Protein AF-H6L804-F1 (afdb_monomer)

Solvent-accessible surface area (backbone atoms only — not comparable to full-atom values): 10560 Å² total; per-residue (Å²): 133,90,75,61,76,78,37,46,82,56,50,71,76,45,65,74,78,48,71,54,74,43,56,46,58,65,37,49,60,59,33,46,78,38,94,47,33,46,75,77,48,84,70,74,91,56,56,39,30,39,35,38,36,33,23,66,54,70,84,81,72,90,62,91,60,65,74,68,59,52,69,66,77,66,66,44,73,51,42,28,41,25,34,40,22,64,34,98,85,48,67,70,29,42,26,55,39,43,38,36,27,47,27,96,74,83,49,70,77,41,77,47,71,44,85,82,40,47,49,40,71,35,44,66,60,49,47,55,53,78,39,32,70,61,54,71,70,34,88,85,60,50,58,37,38,34,38,33,62,44,98,86,67,21,46,27,42,38,38,39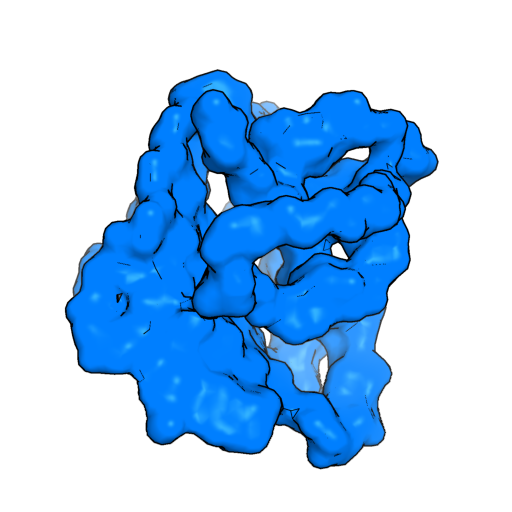,36,57,58,90,58,35,33,42,38,39,38,42,37,32,45,84,79,61,67,33,35,33,39,38,38,37,36,39,60,108

Radius of gyration: 15.83 Å; Cα contacts (8 Å, |Δi|>4): 398; chains: 1; bounding box: 40×38×38 Å

Sequence (190 aa):
MEQLTLSFKNIIRQRCEAQGQLNLAELLETAAKQEFVQLDTALPEEHLQLHWQEFKQARLQQTAFRELRSAQLQSYPFQYLGYFQLGEEAEALPFGEEQFSASLQARPLFVQSDEQAKACNMSWLLELLTQAEKVAADPLRQDELFWEKGAEGQPQLRMERKNGTQKEVQIIRFNNNYSTVSWQHQIELG

Mean predicted aligned error: 6.84 Å

Secondary structure (DSSP, 8-state):
----TTSHHHHTTSPEEEEEEEEHHHHHHHHTTSTTEEE-SPPPSS-EEEEEEEEEPPPPP--S-GGG--HHHHH-SEEEEEEEEESTTPPBPPEEEEEEEEESS--EEEEEE-TT---EE-HHHHHHHHTHHHHHH-TT--EEEEEEE-TTS-EEEEEEEEETTEEEEEEEEE-TTSS-EEEEEEEEE-

Organism: Saprospira grandis (strain Lewin) (NCBI:txid984262)

Structure (mmCIF, N/CA/C/O backbone):
data_AF-H6L804-F1
#
_entry.id   AF-H6L804-F1
#
loop_
_atom_site.group_PDB
_atom_site.id
_atom_site.type_symbol
_atom_site.label_atom_id
_atom_site.label_alt_id
_atom_site.label_comp_id
_atom_site.label_asym_id
_atom_site.label_entity_id
_atom_site.label_seq_id
_atom_site.pdbx_PDB_ins_code
_atom_site.Cartn_x
_atom_site.Cartn_y
_atom_site.Cartn_z
_atom_site.occupancy
_atom_site.B_iso_or_equiv
_atom_site.auth_seq_id
_atom_site.auth_comp_id
_atom_site.auth_asym_id
_atom_site.auth_atom_id
_atom_site.pdbx_PDB_model_num
ATOM 1 N N . MET A 1 1 ? 16.894 21.384 -8.368 1.00 44.41 1 MET A N 1
ATOM 2 C CA . MET A 1 1 ? 16.479 20.409 -7.342 1.00 44.41 1 MET A CA 1
ATOM 3 C C . MET A 1 1 ? 15.822 19.269 -8.097 1.00 44.41 1 MET A C 1
ATOM 5 O O . MET A 1 1 ? 14.777 19.493 -8.694 1.00 44.41 1 MET A O 1
ATOM 9 N N . GLU A 1 2 ? 16.499 18.131 -8.234 1.00 49.78 2 GLU A N 1
ATOM 10 C CA . GLU A 1 2 ? 15.952 16.987 -8.974 1.00 49.78 2 GLU A CA 1
ATOM 11 C C . GLU A 1 2 ? 14.858 16.323 -8.135 1.00 49.78 2 GLU A C 1
ATOM 13 O O . GLU A 1 2 ? 15.046 16.108 -6.941 1.00 49.78 2 GLU A O 1
ATOM 18 N N . GLN A 1 3 ? 13.696 16.061 -8.734 1.00 56.00 3 GLN A N 1
ATOM 19 C CA . GLN A 1 3 ? 12.527 15.552 -8.016 1.00 56.00 3 GLN A CA 1
ATOM 20 C C . GLN A 1 3 ? 12.281 14.089 -8.400 1.00 56.00 3 GLN A C 1
ATOM 22 O O . GLN A 1 3 ? 12.173 13.774 -9.587 1.00 56.00 3 GLN A O 1
ATOM 27 N N . LEU A 1 4 ? 12.167 13.197 -7.413 1.00 65.00 4 LEU A N 1
ATOM 28 C CA . LEU A 1 4 ? 11.873 11.779 -7.637 1.00 65.00 4 LEU A CA 1
ATOM 29 C C . LEU A 1 4 ? 10.491 11.610 -8.260 1.00 65.00 4 LEU A C 1
ATOM 31 O O . LEU A 1 4 ? 9.503 12.086 -7.710 1.00 65.00 4 LEU A O 1
ATOM 35 N N . THR A 1 5 ? 10.387 10.923 -9.398 1.00 65.81 5 THR A N 1
ATOM 36 C CA . THR A 1 5 ? 9.115 10.805 -10.135 1.00 65.81 5 THR A CA 1
ATOM 37 C C . THR A 1 5 ? 7.988 10.202 -9.299 1.00 65.81 5 THR A C 1
ATOM 39 O O . THR A 1 5 ? 6.834 10.568 -9.472 1.00 65.81 5 THR A O 1
ATOM 42 N N . LEU A 1 6 ? 8.340 9.312 -8.372 1.00 69.50 6 LEU A N 1
ATOM 43 C CA . LEU A 1 6 ? 7.405 8.607 -7.501 1.00 69.50 6 LEU A CA 1
ATOM 44 C C . LEU A 1 6 ? 6.963 9.434 -6.283 1.00 69.50 6 LEU A C 1
ATOM 46 O O . LEU A 1 6 ? 6.046 9.011 -5.586 1.00 69.50 6 LEU A O 1
ATOM 50 N N . SER A 1 7 ? 7.609 10.579 -6.036 1.00 75.31 7 SER A N 1
ATOM 51 C CA . SER A 1 7 ? 7.308 11.459 -4.907 1.00 75.31 7 SER A CA 1
ATOM 52 C C . SER A 1 7 ? 5.955 12.135 -5.080 1.00 75.31 7 SER A C 1
ATOM 54 O O . SER A 1 7 ? 5.618 12.611 -6.174 1.00 75.31 7 SER A O 1
ATOM 56 N N . PHE A 1 8 ? 5.219 12.276 -3.978 1.00 77.81 8 PHE A N 1
ATOM 57 C CA . PHE A 1 8 ? 3.917 12.943 -3.984 1.00 77.81 8 PHE A CA 1
ATOM 58 C C . PHE A 1 8 ? 3.969 14.345 -4.632 1.00 77.81 8 PHE A C 1
ATOM 60 O O . PHE A 1 8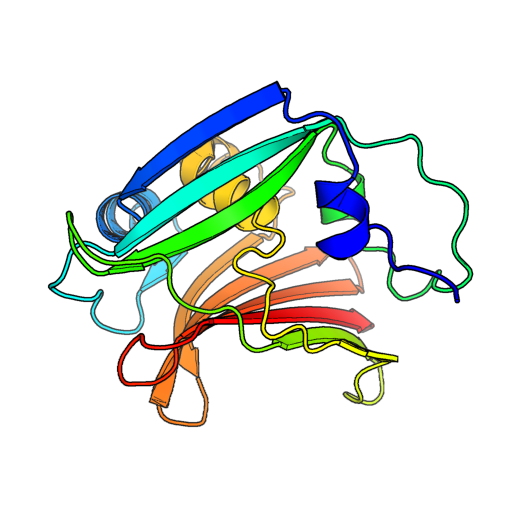 ? 3.063 14.706 -5.385 1.00 77.81 8 PHE A O 1
ATOM 67 N N . LYS A 1 9 ? 5.054 15.117 -4.423 1.00 76.94 9 LYS A N 1
ATOM 68 C CA . LYS A 1 9 ? 5.213 16.490 -4.960 1.00 76.94 9 LYS A CA 1
ATOM 69 C C . LYS A 1 9 ? 5.176 16.552 -6.479 1.00 76.94 9 LYS A C 1
ATOM 71 O O . LYS A 1 9 ? 4.825 17.588 -7.044 1.00 76.94 9 LYS A O 1
ATOM 76 N N . ASN A 1 10 ? 5.572 15.469 -7.136 1.00 75.69 10 ASN A N 1
ATOM 77 C CA . ASN A 1 10 ? 5.555 15.371 -8.587 1.00 75.69 10 ASN A CA 1
ATOM 78 C C . ASN A 1 10 ? 4.208 14.894 -9.108 1.00 75.69 10 ASN A C 1
ATOM 80 O O . ASN A 1 10 ? 3.749 15.361 -10.150 1.00 75.69 10 ASN A O 1
ATOM 84 N N . ILE A 1 11 ? 3.573 13.977 -8.386 1.00 75.88 11 ILE A N 1
ATOM 85 C CA . ILE A 1 11 ? 2.303 13.391 -8.801 1.00 75.88 11 ILE A CA 1
ATOM 86 C C . ILE A 1 11 ? 1.174 14.416 -8.667 1.00 75.88 11 ILE A C 1
ATOM 88 O O . ILE A 1 11 ? 0.444 14.639 -9.626 1.00 75.88 11 ILE A O 1
ATOM 92 N N . ILE A 1 12 ? 1.112 15.149 -7.551 1.00 79.81 12 ILE A N 1
ATOM 93 C CA . ILE A 1 12 ? 0.019 16.093 -7.261 1.00 79.81 12 ILE A CA 1
ATOM 94 C C . ILE A 1 12 ? -0.065 17.287 -8.228 1.00 79.81 12 ILE A C 1
ATOM 96 O O . ILE A 1 12 ? -1.088 17.958 -8.315 1.00 79.81 12 ILE A O 1
ATOM 100 N N . ARG A 1 13 ? 1.007 17.567 -8.981 1.00 78.81 13 ARG A N 1
ATOM 101 C CA . ARG A 1 13 ? 1.025 18.616 -10.018 1.00 78.81 13 ARG A CA 1
ATOM 102 C C . ARG A 1 13 ? 0.308 18.199 -11.302 1.00 78.81 13 ARG A C 1
ATOM 104 O O . ARG A 1 13 ? 0.146 19.021 -12.203 1.00 78.81 13 ARG A O 1
ATOM 111 N N . GLN A 1 14 ? -0.044 16.924 -11.423 1.00 79.44 14 GLN A N 1
ATOM 112 C CA . GLN A 1 14 ? -0.696 16.357 -12.594 1.00 79.44 14 GLN A CA 1
ATOM 113 C C . GLN A 1 14 ? -2.216 16.487 -12.460 1.00 79.44 14 GLN A C 1
ATOM 115 O O . GLN A 1 14 ? -2.752 16.773 -11.390 1.00 79.44 14 GLN A O 1
ATOM 120 N N . ARG A 1 15 ? -2.929 16.299 -13.571 1.00 83.00 15 ARG A N 1
ATOM 121 C CA . ARG A 1 15 ? -4.390 16.306 -13.558 1.00 83.00 15 ARG A CA 1
ATOM 122 C C . ARG A 1 15 ? -4.894 15.052 -12.838 1.00 83.00 15 ARG A C 1
ATOM 124 O O . ARG A 1 15 ? -4.515 13.945 -13.211 1.00 83.00 15 ARG A O 1
ATOM 131 N N . CYS A 1 16 ? -5.757 15.255 -11.846 1.00 87.62 16 CYS A N 1
ATOM 132 C CA . CYS A 1 16 ? -6.546 14.186 -11.244 1.00 87.62 16 CYS A CA 1
ATOM 133 C C . CYS A 1 16 ? -7.619 13.732 -12.247 1.00 87.62 16 CYS A C 1
ATOM 135 O O . CYS A 1 16 ? -8.365 14.563 -12.777 1.00 87.62 16 CYS A O 1
ATOM 137 N N . GLU A 1 17 ? -7.653 12.434 -12.535 1.00 90.50 17 GLU A N 1
ATOM 138 C CA . GLU A 1 17 ? -8.580 11.818 -13.492 1.00 90.50 17 GLU A CA 1
ATOM 139 C C . GLU A 1 17 ? -9.772 11.162 -12.778 1.00 90.50 17 GLU A C 1
ATOM 141 O O . GLU A 1 17 ? -10.902 11.246 -13.258 1.00 90.50 17 GLU A O 1
ATOM 146 N N . ALA A 1 18 ? -9.538 10.559 -11.610 1.00 90.94 18 ALA A N 1
ATOM 147 C CA . ALA A 1 18 ? -10.559 9.886 -10.815 1.00 90.94 18 ALA A CA 1
ATOM 148 C C . ALA A 1 18 ? -10.211 9.909 -9.321 1.00 90.94 18 ALA A C 1
ATOM 150 O O . 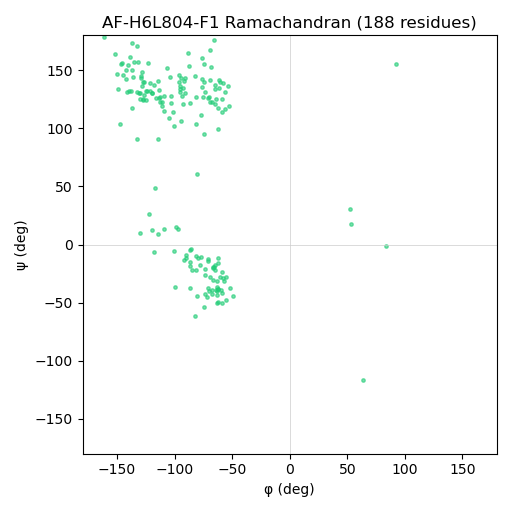ALA A 1 18 ? -9.069 10.150 -8.938 1.00 90.94 18 ALA A O 1
ATOM 151 N N . GLN A 1 19 ? -11.197 9.633 -8.471 1.00 94.25 19 GLN A N 1
ATOM 152 C CA . GLN A 1 19 ? -11.005 9.491 -7.031 1.00 94.25 19 GLN A CA 1
ATOM 153 C C . GLN A 1 19 ? -11.951 8.436 -6.466 1.00 94.25 19 GLN A C 1
ATOM 155 O O . GLN A 1 19 ? -13.018 8.186 -7.033 1.00 94.25 19 GLN A O 1
ATOM 160 N N . GLY A 1 20 ? -11.585 7.857 -5.331 1.00 93.69 20 GLY A N 1
ATOM 161 C CA . GLY A 1 20 ? -12.403 6.870 -4.646 1.00 93.69 20 GLY A CA 1
ATOM 162 C C . GLY A 1 20 ? -12.003 6.694 -3.192 1.00 93.69 20 GLY A C 1
ATOM 163 O O . GLY A 1 20 ? -11.070 7.326 -2.698 1.00 93.69 20 GLY A O 1
ATOM 164 N N . GLN A 1 21 ? -12.742 5.828 -2.509 1.00 94.25 21 GLN A N 1
ATOM 165 C CA . GLN A 1 21 ? -12.481 5.454 -1.128 1.00 94.25 21 GLN A CA 1
ATOM 166 C C . GLN A 1 21 ? -12.778 3.974 -0.928 1.00 94.25 21 GLN A C 1
ATOM 168 O O . GLN A 1 21 ? -13.633 3.414 -1.617 1.00 94.25 21 GLN A O 1
ATOM 173 N N . LEU A 1 22 ? -12.063 3.352 -0.001 1.00 93.31 22 LEU A N 1
ATOM 174 C CA . LEU A 1 22 ? -12.167 1.934 0.304 1.00 93.31 22 LEU A CA 1
ATOM 175 C C . LEU A 1 22 ? -12.033 1.729 1.816 1.00 93.31 22 LEU A C 1
ATOM 177 O O . LEU A 1 22 ? -11.221 2.398 2.454 1.00 93.31 22 LEU A O 1
ATOM 181 N N . ASN A 1 23 ? -12.786 0.784 2.382 1.00 92.62 23 ASN A N 1
ATOM 182 C CA . ASN A 1 23 ? -12.537 0.316 3.744 1.00 92.62 23 ASN A CA 1
ATOM 183 C C . ASN A 1 23 ? -11.322 -0.626 3.715 1.00 92.62 23 ASN A C 1
ATOM 185 O O . ASN A 1 23 ? -11.375 -1.704 3.119 1.00 92.62 23 ASN A O 1
ATOM 189 N N . LEU A 1 24 ? -10.210 -0.194 4.313 1.00 92.00 24 LEU A N 1
ATOM 190 C CA . LEU A 1 24 ? -8.950 -0.928 4.260 1.00 92.00 24 LEU A CA 1
ATOM 191 C C . LEU A 1 24 ? -9.036 -2.248 5.033 1.00 92.00 24 LEU A C 1
ATOM 193 O O . LEU A 1 24 ? -8.512 -3.250 4.556 1.00 92.00 24 LEU A O 1
ATOM 197 N N . ALA A 1 25 ? -9.717 -2.265 6.182 1.00 90.56 25 ALA A N 1
ATOM 198 C CA . ALA A 1 25 ? -9.862 -3.473 6.991 1.00 90.56 25 ALA A CA 1
ATOM 199 C C . ALA A 1 25 ? -10.641 -4.558 6.230 1.00 90.56 25 ALA A C 1
ATOM 201 O O . ALA A 1 25 ? -10.140 -5.666 6.059 1.00 90.56 25 ALA A O 1
ATOM 202 N N . GLU A 1 26 ? -11.801 -4.212 5.663 1.00 90.81 26 GLU A N 1
ATOM 203 C CA . GLU A 1 26 ? -12.622 -5.149 4.876 1.00 90.81 26 GLU A CA 1
ATOM 204 C C . GLU A 1 26 ? -11.876 -5.704 3.651 1.00 90.81 26 GLU A C 1
ATOM 206 O O . GLU A 1 26 ? -11.994 -6.888 3.312 1.00 90.81 26 GLU A O 1
ATOM 211 N N . LEU A 1 27 ? -11.091 -4.860 2.971 1.00 91.88 27 LEU A N 1
ATOM 212 C CA . LEU A 1 27 ? -10.291 -5.294 1.828 1.00 91.88 27 LEU A CA 1
ATOM 213 C C . LEU A 1 27 ? -9.133 -6.195 2.240 1.00 91.88 27 LEU A C 1
ATOM 215 O O . LEU A 1 27 ? -8.880 -7.176 1.547 1.00 91.88 27 LEU A O 1
ATOM 219 N N . LEU A 1 28 ? -8.453 -5.897 3.347 1.00 92.69 28 LEU A N 1
ATOM 220 C CA . LEU A 1 28 ? -7.392 -6.750 3.876 1.00 92.69 28 LEU A CA 1
ATOM 221 C C . LEU A 1 28 ? -7.941 -8.116 4.288 1.00 92.69 28 LEU A C 1
ATOM 223 O O . LEU A 1 28 ? -7.354 -9.126 3.921 1.00 92.69 28 LEU A O 1
ATOM 227 N N . GLU A 1 29 ? -9.092 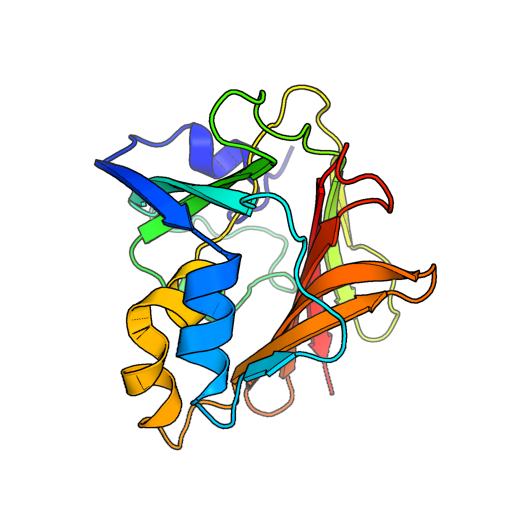-8.174 4.956 1.00 91.44 29 GLU A N 1
ATOM 228 C CA . GLU A 1 29 ? -9.758 -9.438 5.302 1.00 91.44 29 GLU A CA 1
ATOM 229 C C . GLU A 1 29 ? -10.185 -10.230 4.063 1.00 91.44 29 GLU A C 1
ATOM 231 O O . GLU A 1 29 ? -10.057 -11.456 4.005 1.00 91.44 29 GLU A O 1
ATOM 236 N N . THR A 1 30 ? -10.686 -9.536 3.040 1.00 90.88 30 THR A N 1
ATOM 237 C CA . THR A 1 30 ? -11.068 -10.173 1.777 1.00 90.88 30 THR A CA 1
ATOM 238 C C . THR A 1 30 ? -9.844 -10.701 1.034 1.00 90.88 30 THR A C 1
ATOM 240 O O . THR A 1 30 ? -9.872 -11.828 0.534 1.00 90.88 30 THR A O 1
ATOM 243 N N . ALA A 1 31 ? -8.764 -9.921 0.990 1.00 89.88 31 ALA A N 1
ATOM 244 C CA . ALA A 1 31 ? -7.519 -10.279 0.326 1.00 89.88 31 ALA A CA 1
ATOM 245 C C . ALA A 1 31 ? -6.721 -11.339 1.107 1.00 89.88 31 ALA A C 1
ATOM 247 O O . ALA A 1 31 ? -6.048 -12.145 0.479 1.00 89.88 31 ALA A O 1
ATOM 248 N N . ALA A 1 32 ? -6.878 -11.436 2.433 1.00 90.81 32 ALA A N 1
ATOM 249 C CA . ALA A 1 32 ? -6.308 -12.489 3.287 1.00 90.81 32 ALA A CA 1
ATOM 250 C C . ALA A 1 32 ? -6.810 -13.904 2.958 1.00 90.81 32 ALA A C 1
ATOM 252 O O . ALA A 1 32 ? -6.245 -14.893 3.415 1.00 90.81 32 ALA A O 1
ATOM 253 N N . LYS A 1 33 ? -7.857 -14.027 2.133 1.00 90.62 33 LYS A N 1
ATOM 254 C CA . LYS A 1 33 ? -8.260 -15.312 1.540 1.00 90.62 33 LYS A CA 1
ATOM 255 C C . LYS A 1 33 ? -7.271 -15.803 0.476 1.00 90.62 33 LYS A C 1
ATOM 257 O O . LYS A 1 33 ? -7.364 -16.955 0.063 1.00 90.62 33 LYS A O 1
ATOM 262 N N . GLN A 1 34 ? -6.379 -14.932 0.007 1.00 90.88 34 GLN A N 1
ATOM 263 C CA . GLN A 1 34 ? -5.314 -15.236 -0.942 1.00 90.88 34 GLN A CA 1
ATOM 264 C C . GLN A 1 34 ? -4.009 -15.516 -0.187 1.00 90.88 34 GLN A C 1
ATOM 266 O O . GLN A 1 34 ? -3.726 -14.880 0.824 1.00 90.88 34 GLN A O 1
ATOM 271 N N . GLU A 1 35 ? -3.177 -16.423 -0.705 1.00 86.81 35 GLU A N 1
ATOM 272 C CA . GLU A 1 35 ? -1.949 -16.870 -0.020 1.00 86.81 35 GLU A CA 1
ATOM 273 C C . GLU A 1 35 ? -0.881 -15.774 0.139 1.00 86.81 35 GLU A C 1
ATOM 275 O O . GLU A 1 35 ? -0.005 -15.888 0.992 1.00 86.81 35 GLU A O 1
ATOM 280 N N . PHE A 1 36 ? -0.950 -14.704 -0.658 1.00 89.31 36 PHE A N 1
ATOM 281 C CA . PHE A 1 36 ? 0.043 -13.629 -0.645 1.00 89.31 36 PHE A CA 1
ATOM 282 C C . PHE A 1 36 ? -0.221 -12.538 0.406 1.00 89.31 36 PHE A C 1
ATOM 284 O O . PHE A 1 36 ? 0.578 -11.609 0.522 1.00 89.31 36 PHE A O 1
ATOM 291 N N . VAL A 1 37 ? -1.331 -12.608 1.150 1.00 92.50 37 VAL A N 1
ATOM 292 C CA . VAL A 1 37 ? -1.689 -11.615 2.174 1.00 92.50 37 VAL A CA 1
ATOM 293 C C . VAL A 1 37 ? -1.625 -12.239 3.564 1.00 92.50 37 VAL A C 1
ATOM 295 O O . VAL A 1 37 ? -2.272 -13.249 3.827 1.00 92.50 37 VAL A O 1
ATOM 298 N N . GLN A 1 38 ? -0.882 -11.613 4.474 1.00 94.31 38 GLN A N 1
ATOM 299 C CA . GLN A 1 38 ? -0.690 -12.072 5.851 1.00 94.31 38 GLN A CA 1
ATOM 300 C C . GLN A 1 38 ? -1.155 -11.003 6.846 1.00 94.31 38 GLN A C 1
ATOM 302 O O . GLN A 1 38 ? -0.818 -9.826 6.714 1.00 94.31 38 GLN A O 1
ATOM 307 N N . LEU A 1 39 ? -1.950 -11.415 7.839 1.00 94.56 39 LEU A N 1
ATOM 308 C CA . LEU A 1 39 ? -2.467 -10.554 8.907 1.00 94.56 39 LEU A CA 1
ATOM 309 C C . LEU A 1 39 ? -1.877 -11.006 10.252 1.00 94.56 39 LEU A C 1
ATOM 311 O O . LEU A 1 39 ? -2.442 -11.860 10.934 1.00 94.56 39 LEU A O 1
ATOM 315 N N . ASP A 1 40 ? -0.740 -10.431 10.634 1.00 92.88 40 ASP A N 1
ATOM 316 C CA . ASP A 1 40 ? 0.038 -10.844 11.815 1.00 92.88 40 ASP A CA 1
ATOM 317 C C . ASP A 1 40 ? -0.367 -10.109 13.101 1.00 92.88 40 ASP A C 1
ATOM 319 O O . ASP A 1 40 ? 0.068 -10.437 14.208 1.00 92.88 40 ASP A O 1
ATOM 323 N N . THR A 1 41 ? -1.207 -9.086 12.976 1.00 90.81 41 THR A N 1
ATOM 324 C CA . THR A 1 41 ? -1.786 -8.347 14.098 1.00 90.81 41 THR A CA 1
ATOM 325 C C . THR A 1 41 ? -3.257 -8.055 13.833 1.00 90.81 41 THR A C 1
ATOM 327 O O . THR A 1 41 ? -3.715 -8.085 12.693 1.00 90.81 41 THR A O 1
ATOM 330 N N . ALA A 1 42 ? -4.007 -7.748 14.891 1.00 89.38 42 ALA A N 1
ATOM 331 C CA . ALA A 1 42 ? -5.387 -7.306 14.753 1.00 89.38 42 ALA A CA 1
ATOM 332 C C . ALA A 1 42 ? -5.470 -6.041 13.879 1.00 89.38 42 ALA A C 1
ATOM 334 O O . ALA A 1 42 ? -4.632 -5.136 13.992 1.00 89.38 42 ALA A O 1
ATOM 335 N N . LEU A 1 43 ? -6.479 -6.001 13.011 1.00 89.19 43 LEU A N 1
ATOM 336 C CA . LEU A 1 43 ? -6.907 -4.788 12.319 1.00 89.19 43 LEU A CA 1
ATOM 337 C C . LEU A 1 43 ? -7.526 -3.816 13.343 1.00 89.19 43 LEU A C 1
ATOM 339 O O . LEU A 1 43 ? -8.009 -4.265 14.387 1.00 89.19 43 LEU A O 1
ATOM 343 N N . PRO A 1 44 ? -7.484 -2.495 13.100 1.00 85.94 44 PRO A N 1
ATOM 344 C CA . PRO A 1 44 ? -8.129 -1.534 13.987 1.00 85.94 44 PRO A CA 1
ATOM 345 C C . PRO A 1 44 ? -9.641 -1.795 14.056 1.00 85.94 44 PRO A C 1
ATOM 347 O O . PRO A 1 44 ? -10.265 -2.089 13.040 1.00 85.94 44 PRO A O 1
ATOM 350 N N . GLU A 1 45 ? -10.223 -1.674 15.254 1.00 79.50 45 GLU A N 1
ATOM 351 C CA . GLU A 1 45 ? -11.682 -1.772 15.444 1.00 79.50 45 GLU A CA 1
ATOM 352 C C . GLU A 1 45 ? -12.416 -0.595 14.785 1.00 79.50 45 GLU A C 1
ATOM 354 O O . GLU A 1 45 ? -13.550 -0.726 14.331 1.00 79.50 45 GLU A O 1
ATOM 359 N N . GLU A 1 46 ? -11.755 0.562 14.721 1.00 82.44 46 GLU A N 1
ATOM 360 C CA . GLU A 1 46 ? -12.245 1.743 14.022 1.00 82.44 46 GLU A CA 1
ATOM 361 C C . GLU A 1 46 ? -12.076 1.598 12.501 1.00 82.44 46 GLU A C 1
ATOM 363 O O . GLU A 1 46 ? -11.065 1.088 12.011 1.00 82.44 46 GLU A O 1
ATOM 368 N N . HIS A 1 47 ? -13.054 2.099 11.740 1.00 86.44 47 HIS A N 1
ATOM 369 C CA . HIS A 1 47 ? -13.051 2.049 10.277 1.00 86.44 47 HIS A CA 1
ATOM 370 C C . HIS A 1 47 ? -11.872 2.837 9.688 1.00 86.44 47 HIS A C 1
ATOM 372 O O . HIS A 1 47 ? -11.943 4.056 9.536 1.00 86.44 47 HIS A O 1
ATOM 378 N N . LEU A 1 48 ? -10.797 2.141 9.314 1.00 90.88 48 LEU A N 1
ATOM 379 C CA . LEU A 1 48 ? -9.669 2.726 8.593 1.00 90.88 48 LEU A CA 1
ATOM 380 C C . LEU A 1 48 ? -10.005 2.821 7.098 1.00 90.88 48 LEU A C 1
ATOM 382 O O . LEU A 1 48 ? -9.989 1.826 6.372 1.00 90.88 48 LEU A O 1
ATOM 386 N N . GLN A 1 49 ? -10.315 4.026 6.631 1.00 93.88 49 GLN A N 1
ATOM 387 C CA . GLN A 1 49 ? -10.616 4.309 5.232 1.00 93.88 49 GLN A CA 1
ATOM 388 C C . GLN A 1 49 ? -9.352 4.733 4.480 1.00 93.88 49 GLN A C 1
ATOM 390 O O . GLN A 1 49 ? -8.579 5.569 4.948 1.00 93.88 49 GLN A O 1
ATOM 395 N N . LEU A 1 50 ? -9.156 4.168 3.290 1.00 94.44 50 LEU A N 1
ATOM 396 C CA . LEU A 1 50 ? -8.171 4.612 2.309 1.00 94.44 50 LEU A CA 1
ATOM 397 C C . LEU A 1 50 ? -8.892 5.421 1.234 1.00 94.44 50 LEU A C 1
ATOM 399 O O . LEU A 1 50 ? -9.670 4.869 0.455 1.00 94.44 50 LEU A O 1
ATOM 403 N N . HIS A 1 51 ? -8.589 6.709 1.152 1.00 94.88 51 HIS A N 1
ATOM 404 C CA . HIS A 1 51 ? -8.999 7.561 0.043 1.00 94.88 51 HIS A CA 1
ATOM 405 C C . HIS A 1 51 ? -7.884 7.620 -0.984 1.00 94.88 51 HIS A C 1
ATOM 407 O O . HIS A 1 51 ? -6.707 7.666 -0.626 1.00 94.88 51 HIS A O 1
ATOM 413 N N . TRP A 1 52 ? -8.239 7.658 -2.261 1.00 94.69 52 TRP A N 1
ATOM 414 C CA . TRP A 1 52 ? -7.267 7.726 -3.338 1.00 94.69 52 TRP A CA 1
ATOM 415 C C . TRP A 1 52 ? -7.705 8.658 -4.457 1.00 94.69 52 TRP A C 1
ATOM 417 O O . TRP A 1 52 ? -8.889 8.891 -4.696 1.00 94.69 52 TRP A O 1
ATOM 427 N N . GLN A 1 53 ? -6.705 9.172 -5.159 1.00 92.81 53 GLN A N 1
ATOM 428 C CA . GLN A 1 53 ? -6.823 9.999 -6.346 1.00 92.81 53 GLN A CA 1
ATOM 429 C C . GLN A 1 53 ? -5.916 9.420 -7.429 1.00 92.81 53 GLN A C 1
ATOM 431 O O . GLN A 1 53 ? -4.744 9.135 -7.181 1.00 92.81 53 GLN A O 1
ATOM 436 N N . GLU A 1 54 ? -6.468 9.230 -8.620 1.00 90.56 54 GLU A N 1
ATOM 437 C CA . GLU A 1 54 ? -5.784 8.714 -9.799 1.00 90.56 54 GLU A CA 1
ATOM 438 C C . GLU A 1 54 ? -5.201 9.861 -10.620 1.00 90.56 54 GLU A C 1
ATOM 440 O O . GLU A 1 54 ? -5.891 10.816 -10.983 1.00 90.56 54 GLU A O 1
ATOM 445 N N . PHE A 1 55 ? -3.928 9.725 -10.968 1.00 87.06 55 PHE A N 1
ATOM 446 C CA . PHE A 1 55 ? -3.194 10.660 -11.800 1.00 87.06 55 PHE A CA 1
ATOM 447 C C . PHE A 1 55 ? -2.609 9.910 -12.986 1.00 87.06 55 PHE A C 1
ATOM 449 O O . PHE A 1 55 ? -1.961 8.869 -12.845 1.00 87.06 55 PHE A O 1
ATOM 456 N N . LYS A 1 56 ? -2.798 10.453 -14.184 1.00 81.50 56 LYS A N 1
ATOM 457 C CA . LYS A 1 56 ? -2.180 9.902 -15.387 1.00 81.50 56 LYS A CA 1
ATOM 458 C C . LYS A 1 56 ? -0.673 10.084 -15.326 1.00 81.50 56 LYS A C 1
ATOM 460 O O . LYS A 1 56 ? -0.222 11.219 -15.280 1.00 81.50 56 LYS A O 1
ATOM 465 N N . GLN A 1 57 ? 0.098 9.002 -15.417 1.00 69.88 57 GLN A N 1
ATOM 466 C CA . GLN A 1 57 ? 1.552 9.088 -15.332 1.00 69.88 57 GLN A CA 1
ATOM 467 C C . GLN A 1 57 ? 2.120 9.929 -16.493 1.00 69.88 57 GLN A C 1
ATOM 469 O O . GLN A 1 57 ? 1.984 9.585 -17.673 1.00 69.88 57 GLN A O 1
ATOM 474 N N . ALA A 1 58 ? 2.774 11.049 -16.179 1.00 64.75 58 ALA A N 1
ATOM 475 C CA . ALA A 1 58 ? 3.549 11.797 -17.165 1.00 64.75 58 ALA A CA 1
ATOM 476 C C . ALA A 1 58 ? 4.698 10.931 -17.721 1.00 64.75 58 ALA A C 1
ATOM 478 O O . ALA A 1 58 ? 5.341 10.188 -16.978 1.00 64.75 58 ALA A O 1
ATOM 479 N N . ARG A 1 59 ? 4.993 11.043 -19.030 1.00 59.53 59 ARG A N 1
ATOM 480 C CA . ARG A 1 59 ? 6.136 10.345 -19.652 1.00 59.53 59 ARG A CA 1
ATOM 481 C C . ARG A 1 59 ? 7.409 10.654 -18.860 1.00 59.53 59 ARG A C 1
ATOM 483 O O . ARG A 1 59 ? 7.803 11.816 -18.766 1.00 59.53 59 ARG A O 1
ATOM 490 N N . LEU A 1 60 ? 8.033 9.612 -18.312 1.00 55.75 60 LEU A N 1
ATOM 491 C CA . LEU A 1 60 ? 9.217 9.717 -17.463 1.00 55.75 60 LEU A CA 1
ATOM 492 C C . LEU A 1 60 ? 10.340 10.468 -18.195 1.00 55.75 60 LEU A C 1
ATOM 494 O O . LEU A 1 60 ? 10.857 9.994 -19.208 1.00 55.75 60 LEU A O 1
ATOM 498 N N . GLN A 1 61 ? 10.748 11.626 -17.671 1.00 52.47 61 GLN A N 1
ATOM 499 C CA . GLN A 1 61 ? 12.062 12.178 -17.997 1.00 52.47 61 GLN A CA 1
ATOM 500 C C . GLN A 1 61 ? 13.119 11.370 -17.240 1.00 52.47 61 GLN A C 1
ATOM 502 O O . GLN A 1 61 ? 12.897 10.974 -16.096 1.00 52.47 61 GLN A O 1
ATOM 507 N N . GLN A 1 62 ? 14.257 11.085 -17.879 1.00 49.12 62 GLN A N 1
ATOM 508 C CA . GLN A 1 62 ? 15.352 10.374 -17.221 1.00 49.12 62 GLN A CA 1
ATOM 509 C C . GLN A 1 62 ? 15.810 11.170 -15.992 1.00 49.12 62 GLN A C 1
ATOM 511 O O . GLN A 1 62 ? 16.333 12.270 -16.134 1.00 49.12 62 GLN A O 1
ATOM 516 N N . THR A 1 63 ? 15.616 10.617 -14.796 1.00 54.34 63 THR A N 1
ATOM 517 C CA . THR A 1 63 ? 16.165 11.171 -13.553 1.00 54.34 63 THR A CA 1
ATOM 518 C C . THR A 1 63 ? 17.573 10.617 -13.308 1.00 54.34 63 THR A C 1
ATOM 520 O O . THR A 1 63 ? 17.902 9.512 -13.765 1.00 54.34 63 THR A O 1
ATOM 523 N N . ALA A 1 64 ? 18.417 11.366 -12.584 1.00 51.91 64 ALA A N 1
ATOM 524 C CA . ALA A 1 64 ? 19.760 10.911 -12.210 1.00 51.91 64 ALA A CA 1
ATOM 525 C C . ALA A 1 64 ? 19.731 9.722 -11.228 1.00 51.91 64 ALA A C 1
ATOM 527 O O . ALA A 1 64 ? 20.677 8.941 -11.171 1.00 51.91 64 ALA A O 1
ATOM 528 N N . PHE A 1 65 ? 18.614 9.511 -10.523 1.00 55.06 65 PHE A N 1
ATOM 529 C CA . PHE A 1 65 ? 18.403 8.409 -9.579 1.00 55.06 65 PHE A CA 1
ATOM 530 C C . PHE A 1 65 ? 18.018 7.099 -10.279 1.00 55.06 65 PHE A C 1
ATOM 532 O O . PHE A 1 65 ? 16.945 6.539 -10.048 1.00 55.06 65 PHE A O 1
ATOM 539 N N . ARG A 1 66 ? 18.893 6.590 -11.157 1.00 58.38 66 ARG A N 1
ATOM 540 C CA . ARG A 1 66 ? 18.662 5.307 -11.848 1.00 58.38 66 ARG A CA 1
ATOM 541 C C . ARG A 1 66 ? 18.472 4.132 -10.886 1.00 58.38 66 ARG A C 1
ATOM 543 O O . ARG A 1 66 ? 17.764 3.193 -11.224 1.00 58.38 66 ARG A O 1
ATOM 550 N N . GLU A 1 67 ? 19.084 4.218 -9.714 1.00 54.31 67 GLU A N 1
ATOM 551 C CA . GLU A 1 67 ? 19.075 3.188 -8.673 1.00 54.31 67 GLU A CA 1
ATOM 552 C C . GLU A 1 67 ? 17.775 3.164 -7.858 1.00 54.31 67 GLU A C 1
ATOM 554 O O . GLU A 1 67 ? 17.474 2.153 -7.244 1.00 54.31 67 GLU A O 1
ATOM 559 N N . LEU A 1 68 ? 16.976 4.240 -7.901 1.00 57.19 68 LEU A N 1
ATOM 560 C CA . LEU A 1 68 ? 15.648 4.333 -7.272 1.00 57.19 68 LEU A CA 1
ATOM 561 C C . LEU A 1 68 ? 14.509 4.047 -8.265 1.00 57.19 68 LEU A C 1
ATOM 563 O O . LEU A 1 68 ? 13.342 4.368 -8.017 1.00 57.19 68 LEU A O 1
ATOM 567 N N . ARG A 1 69 ? 14.837 3.493 -9.438 1.00 61.62 69 ARG A N 1
ATOM 568 C CA . ARG A 1 69 ? 13.836 3.112 -10.431 1.00 61.62 69 ARG A CA 1
ATOM 569 C C . ARG A 1 69 ? 13.137 1.848 -9.964 1.00 61.62 69 ARG A C 1
ATOM 571 O O . ARG A 1 69 ? 13.608 0.755 -10.249 1.00 61.62 69 ARG A O 1
ATOM 578 N N . SER A 1 70 ? 12.001 2.013 -9.299 1.00 63.22 70 SER A N 1
ATOM 579 C CA . SER A 1 70 ? 11.124 0.873 -9.080 1.00 63.22 70 SER A CA 1
ATOM 580 C C . SER A 1 70 ? 10.593 0.379 -10.418 1.00 63.22 70 SER A C 1
ATOM 582 O O . SER A 1 70 ? 9.967 1.141 -11.161 1.00 63.22 70 SER A O 1
ATOM 584 N N . ALA A 1 71 ? 10.869 -0.882 -10.733 1.00 65.62 71 ALA A N 1
ATOM 585 C CA . ALA A 1 71 ? 10.339 -1.535 -11.917 1.00 65.62 71 ALA A CA 1
ATOM 586 C C . ALA A 1 71 ? 8.810 -1.608 -11.830 1.00 65.62 71 ALA A C 1
ATOM 588 O O . ALA A 1 71 ? 8.131 -1.392 -12.836 1.00 65.62 71 ALA A O 1
ATOM 589 N N . GLN A 1 72 ? 8.265 -1.831 -10.626 1.00 69.12 72 GLN A N 1
ATOM 590 C CA . GLN A 1 72 ? 6.825 -1.972 -10.455 1.00 69.12 72 GLN A CA 1
ATOM 591 C C . GLN A 1 72 ? 6.091 -0.638 -10.557 1.00 69.12 72 GLN A C 1
ATOM 593 O O . GLN A 1 72 ? 5.200 -0.497 -11.392 1.00 69.12 72 GLN A O 1
ATOM 598 N N . LEU A 1 73 ? 6.480 0.378 -9.783 1.00 65.69 73 LEU A N 1
ATOM 599 C CA . LEU A 1 73 ? 5.798 1.675 -9.795 1.00 65.69 73 LEU A CA 1
ATOM 600 C C . LEU A 1 73 ? 5.919 2.422 -11.133 1.00 65.69 73 LEU A C 1
ATOM 602 O O . LEU A 1 73 ? 5.099 3.297 -11.420 1.00 65.69 73 LEU A O 1
ATOM 606 N N . GLN A 1 74 ? 6.927 2.100 -11.948 1.00 68.50 74 GLN A N 1
ATOM 607 C CA . GLN A 1 74 ? 7.064 2.637 -13.305 1.00 68.50 74 GLN A CA 1
ATOM 608 C C . GLN A 1 74 ? 6.199 1.915 -14.334 1.00 68.50 74 GLN A C 1
ATOM 610 O O . GLN A 1 74 ? 5.913 2.501 -15.374 1.00 68.50 74 GLN A O 1
ATOM 615 N N . SER A 1 75 ? 5.793 0.674 -14.062 1.00 69.62 75 SER A N 1
ATOM 616 C CA . SER A 1 75 ? 4.963 -0.104 -14.983 1.00 69.62 75 SER A CA 1
ATOM 617 C C . SER A 1 75 ? 3.508 0.370 -15.023 1.00 69.62 75 SER A C 1
ATOM 619 O O . SER A 1 75 ? 2.816 0.121 -16.012 1.00 69.62 75 SER A O 1
ATOM 621 N N . TYR A 1 76 ? 3.042 1.075 -13.984 1.00 70.06 76 TYR A N 1
ATOM 622 C CA . TYR A 1 76 ? 1.652 1.508 -13.932 1.00 70.06 76 TYR A CA 1
ATOM 623 C C . TYR A 1 76 ? 1.382 2.684 -14.877 1.00 70.06 76 TYR A C 1
ATOM 625 O O . TYR A 1 76 ? 2.014 3.733 -14.742 1.00 70.06 76 TYR A O 1
ATOM 633 N N . PRO A 1 77 ? 0.376 2.575 -15.765 1.00 73.88 77 PRO A N 1
ATOM 634 C CA . PRO A 1 77 ? -0.032 3.682 -16.631 1.00 73.88 77 PRO A CA 1
ATOM 635 C C . PRO A 1 77 ? -0.641 4.862 -15.851 1.00 73.88 77 PRO A C 1
ATOM 637 O O . PRO A 1 77 ? -0.686 5.990 -16.352 1.00 73.88 77 PRO A O 1
ATOM 640 N N . PHE A 1 78 ? -1.091 4.603 -14.622 1.00 81.81 78 PHE A N 1
ATOM 641 C CA . PHE A 1 78 ? -1.646 5.573 -13.687 1.00 81.81 78 PHE A CA 1
ATOM 642 C C . PHE A 1 78 ? -0.939 5.456 -12.342 1.00 81.81 78 PHE A C 1
ATOM 644 O O . PHE A 1 78 ? -0.518 4.372 -11.947 1.00 81.81 78 PHE A O 1
ATOM 651 N N . GLN A 1 79 ? -0.813 6.569 -11.630 1.00 85.81 79 GLN A N 1
ATOM 652 C CA . GLN A 1 79 ? -0.332 6.579 -10.256 1.00 85.81 79 GLN A CA 1
ATOM 653 C C . GLN A 1 79 ? -1.442 7.042 -9.335 1.00 85.81 79 GLN A C 1
ATOM 655 O O . GLN A 1 79 ? -2.179 7.971 -9.654 1.00 85.81 79 GLN A O 1
ATOM 660 N N . TYR A 1 80 ? -1.527 6.407 -8.178 1.00 88.94 80 TYR A N 1
ATOM 661 C CA . TYR A 1 80 ? -2.530 6.712 -7.180 1.00 88.94 80 TYR A CA 1
ATOM 662 C C . TYR A 1 80 ? -1.856 7.361 -5.979 1.00 88.94 80 TYR A C 1
ATOM 664 O O . TYR A 1 80 ? -0.947 6.774 -5.388 1.00 88.94 80 TYR A O 1
ATOM 672 N N . LEU A 1 81 ? -2.293 8.567 -5.622 1.00 91.44 81 LEU A N 1
ATOM 673 C CA . LEU A 1 81 ? -1.982 9.145 -4.316 1.00 91.44 81 LEU A CA 1
ATOM 674 C C . LEU A 1 81 ? -3.132 8.847 -3.378 1.00 91.44 81 LEU A C 1
ATOM 676 O O . LEU A 1 81 ? -4.284 9.058 -3.751 1.00 91.44 81 LEU A O 1
ATOM 680 N N . GLY A 1 82 ? -2.826 8.388 -2.172 1.00 91.81 82 GLY A N 1
ATOM 681 C CA . GLY A 1 82 ? -3.848 8.124 -1.175 1.00 91.81 82 GLY A CA 1
ATOM 682 C C . GLY A 1 82 ? -3.501 8.642 0.205 1.00 91.81 82 GLY A C 1
ATOM 683 O O . GLY A 1 82 ? -2.332 8.856 0.530 1.00 91.81 82 GLY A O 1
ATOM 684 N N . TYR A 1 83 ? -4.554 8.857 0.983 1.00 92.81 83 TYR A N 1
ATOM 685 C CA . TYR A 1 83 ? -4.515 9.268 2.378 1.00 92.81 83 TYR A CA 1
ATOM 686 C C . TYR A 1 83 ? -5.444 8.379 3.199 1.00 92.81 83 TYR A C 1
ATOM 688 O O . TYR A 1 83 ? -6.385 7.785 2.668 1.00 92.81 83 TYR A O 1
ATOM 696 N N . PHE A 1 84 ? -5.175 8.299 4.497 1.00 93.31 84 PHE A N 1
ATOM 697 C CA . PHE A 1 84 ? -5.952 7.478 5.416 1.00 93.31 84 PHE A CA 1
ATOM 698 C C . PHE A 1 84 ? -6.831 8.345 6.302 1.00 93.31 84 PHE A C 1
ATOM 700 O O . PHE A 1 84 ? -6.477 9.483 6.599 1.00 93.31 84 PHE A O 1
ATOM 707 N N . GLN A 1 85 ? -7.952 7.794 6.739 1.00 93.06 85 GLN A N 1
ATOM 708 C CA . GLN A 1 85 ? -8.855 8.395 7.710 1.00 93.06 85 GLN A CA 1
ATOM 709 C C . GLN A 1 85 ? -9.297 7.297 8.682 1.00 93.06 85 GLN A C 1
ATOM 711 O O . GLN A 1 85 ? -9.650 6.206 8.238 1.00 93.06 85 GLN A O 1
ATOM 716 N N . LEU A 1 86 ? -9.242 7.550 9.992 1.00 90.38 86 LEU A N 1
ATOM 717 C CA . LEU A 1 86 ? -9.677 6.591 11.012 1.00 90.38 86 LEU A CA 1
ATOM 718 C C . LEU A 1 86 ? -11.028 7.030 11.588 1.00 90.38 86 LEU A C 1
ATOM 720 O O . LEU A 1 86 ? -11.091 8.021 12.304 1.00 90.38 86 LEU A O 1
ATOM 724 N N . GLY A 1 87 ? -12.100 6.311 11.259 1.00 86.06 87 GLY A N 1
ATOM 725 C CA . GLY A 1 87 ? -13.479 6.678 11.596 1.00 86.06 87 GLY A CA 1
ATOM 726 C C . GLY A 1 87 ? -14.174 7.490 10.495 1.00 86.06 87 GLY A C 1
ATOM 727 O O . GLY A 1 87 ? -13.533 8.151 9.681 1.00 86.06 87 GLY A O 1
ATOM 728 N N . GLU A 1 88 ? -15.509 7.437 10.447 1.00 76.88 88 GLU A N 1
ATOM 729 C CA . GLU A 1 88 ? -16.302 7.965 9.318 1.00 76.88 88 GLU A CA 1
ATOM 730 C C . GLU A 1 88 ? -16.289 9.500 9.192 1.00 76.88 88 GLU A C 1
ATOM 732 O O . GLU A 1 88 ? -16.396 10.022 8.084 1.00 76.88 88 GLU A O 1
ATOM 737 N N . GLU A 1 89 ? -16.110 10.225 10.300 1.00 78.06 89 GLU A N 1
ATOM 738 C CA . GLU A 1 89 ? -16.123 11.700 10.342 1.00 78.06 89 GLU A CA 1
ATOM 739 C C . GLU A 1 89 ? -14.761 12.318 10.710 1.00 78.06 89 GLU A C 1
ATOM 741 O O . GLU A 1 89 ? -14.668 13.516 10.984 1.00 78.06 89 GLU A O 1
ATOM 746 N N . ALA A 1 90 ? -13.694 11.517 10.759 1.00 81.50 90 ALA A N 1
ATOM 747 C CA . ALA A 1 90 ? -12.375 12.003 11.149 1.00 81.50 90 ALA A CA 1
ATOM 748 C C . ALA A 1 90 ? -11.680 12.799 10.036 1.00 81.50 90 ALA A C 1
ATOM 750 O O . ALA A 1 90 ? -11.993 12.689 8.854 1.00 81.50 90 ALA A O 1
ATOM 751 N N . GLU A 1 91 ? -10.683 13.597 10.412 1.00 87.12 91 GLU A N 1
ATOM 752 C CA . GLU A 1 91 ? -9.805 14.221 9.428 1.00 87.12 91 GLU A CA 1
ATOM 753 C C . GLU A 1 91 ? -8.822 13.204 8.831 1.00 87.12 91 GLU A C 1
ATOM 755 O O . GLU A 1 91 ? -8.460 12.203 9.454 1.00 87.12 91 GLU A O 1
ATOM 760 N N . ALA A 1 92 ? -8.341 13.498 7.620 1.00 88.25 92 ALA A N 1
ATOM 761 C CA . ALA A 1 92 ? -7.253 12.749 7.006 1.00 88.25 92 ALA A CA 1
ATOM 762 C C . ALA A 1 92 ? -6.015 12.744 7.914 1.00 88.25 92 ALA A C 1
ATOM 764 O O . ALA A 1 92 ? -5.556 13.807 8.348 1.00 88.25 92 ALA A O 1
ATOM 765 N N . LEU A 1 93 ? -5.450 11.557 8.133 1.00 88.88 93 LEU A N 1
ATOM 766 C CA . LEU A 1 93 ? -4.248 11.367 8.927 1.00 88.88 93 LEU A CA 1
ATOM 767 C C . LEU A 1 93 ? -3.092 12.180 8.323 1.00 88.88 93 LEU A C 1
ATOM 769 O O . LEU A 1 93 ? -2.790 12.023 7.135 1.00 88.88 93 LEU A O 1
ATOM 773 N N . PRO A 1 94 ? -2.434 13.044 9.114 1.00 85.56 94 PRO A N 1
ATOM 774 C CA . PRO A 1 94 ? -1.254 13.773 8.676 1.00 85.56 94 PRO A CA 1
ATOM 775 C C . PRO A 1 94 ? -0.169 12.838 8.134 1.00 85.56 94 PRO A C 1
ATOM 777 O O . PRO A 1 94 ? 0.141 11.805 8.740 1.00 85.56 94 PRO A O 1
ATOM 780 N N . PHE A 1 95 ? 0.445 13.225 7.015 1.00 83.25 95 PHE A N 1
ATOM 781 C CA . PHE A 1 95 ? 1.587 12.509 6.462 1.00 83.25 95 PHE A CA 1
ATOM 782 C C . PHE A 1 95 ? 2.879 13.033 7.100 1.00 83.25 95 PHE A C 1
ATOM 784 O O . PHE A 1 95 ? 3.169 14.225 7.047 1.00 83.25 95 PHE A O 1
ATOM 791 N N . GLY A 1 96 ? 3.644 12.145 7.732 1.00 76.81 96 GLY A N 1
ATOM 792 C CA . GLY A 1 96 ? 4.870 12.503 8.440 1.00 76.81 96 GLY A CA 1
ATOM 793 C C . GLY A 1 96 ? 6.070 12.629 7.506 1.00 76.81 96 GLY A C 1
ATOM 794 O O . GLY A 1 96 ? 6.682 13.692 7.392 1.00 76.81 96 GLY A O 1
ATOM 795 N N . GLU A 1 97 ? 6.423 11.534 6.833 1.00 83.31 97 GLU A N 1
ATOM 796 C CA . GLU A 1 97 ? 7.650 11.457 6.039 1.00 83.31 97 GLU A CA 1
ATOM 797 C C . GLU A 1 97 ? 7.533 10.509 4.843 1.00 83.31 97 GLU A C 1
ATOM 799 O O . GLU A 1 97 ? 6.868 9.472 4.902 1.00 83.31 97 GLU A O 1
ATOM 804 N N . GLU A 1 98 ? 8.230 10.874 3.767 1.00 83.75 98 GLU A N 1
ATOM 805 C CA . GLU A 1 98 ? 8.488 10.056 2.587 1.00 83.75 98 GLU A CA 1
ATOM 806 C C . GLU A 1 98 ? 9.987 9.729 2.523 1.00 83.75 98 GLU A C 1
ATOM 808 O O . GLU A 1 98 ? 10.835 10.627 2.469 1.00 83.75 98 GLU A O 1
ATOM 813 N N . GLN A 1 99 ? 10.325 8.441 2.499 1.00 84.44 99 GLN A N 1
ATOM 814 C CA . GLN A 1 99 ? 11.706 7.965 2.459 1.00 84.44 99 GLN A CA 1
ATOM 815 C C . GLN A 1 99 ? 11.942 7.039 1.264 1.00 84.44 99 GLN A C 1
ATOM 817 O O . GLN A 1 99 ? 11.213 6.070 1.070 1.00 84.44 99 GLN A O 1
ATOM 822 N N . PHE A 1 100 ? 13.019 7.282 0.509 1.00 81.00 100 PHE A N 1
ATOM 823 C CA . PHE A 1 100 ? 13.499 6.370 -0.529 1.00 81.00 100 PHE A CA 1
ATOM 824 C C . PHE A 1 100 ? 14.922 5.893 -0.241 1.00 81.00 100 PHE A C 1
ATOM 826 O O . PHE A 1 100 ? 15.845 6.685 -0.014 1.00 81.00 100 PHE A O 1
ATOM 833 N N . SER A 1 101 ? 15.123 4.583 -0.306 1.00 81.12 101 SER A N 1
ATOM 834 C CA . SER A 1 101 ? 16.424 3.932 -0.169 1.00 81.12 101 SER A CA 1
ATOM 835 C C . SER A 1 101 ? 16.671 2.958 -1.324 1.00 81.12 101 SER A C 1
ATOM 837 O O . SER A 1 101 ? 15.760 2.300 -1.817 1.00 81.12 101 SER A O 1
ATOM 839 N N . ALA A 1 102 ? 17.927 2.848 -1.756 1.00 74.50 102 ALA A N 1
ATOM 840 C CA . ALA A 1 102 ? 18.414 1.697 -2.512 1.00 74.50 102 ALA A CA 1
ATOM 841 C C . ALA A 1 102 ? 19.664 1.176 -1.805 1.00 74.50 102 ALA A C 1
ATOM 843 O O . ALA A 1 102 ? 20.451 1.969 -1.282 1.00 74.50 102 ALA A O 1
ATOM 844 N N . SER A 1 103 ? 19.825 -0.142 -1.705 1.00 67.62 103 SER A N 1
ATOM 845 C CA . SER A 1 103 ? 20.793 -0.713 -0.773 1.00 67.62 103 SER A CA 1
ATOM 846 C C . SER A 1 103 ? 21.556 -1.927 -1.293 1.00 67.62 103 SER A C 1
ATOM 848 O O . SER A 1 103 ? 20.960 -2.935 -1.663 1.00 67.62 103 SER A O 1
ATOM 850 N N . LEU A 1 104 ? 22.883 -1.830 -1.108 1.00 53.06 104 LEU A N 1
ATOM 851 C CA . LEU A 1 104 ? 23.710 -2.785 -0.345 1.00 53.06 104 LEU A CA 1
ATOM 852 C C . LEU A 1 104 ? 24.040 -2.285 1.099 1.00 53.06 104 LEU A C 1
ATOM 854 O O . LEU A 1 104 ? 24.677 -3.011 1.854 1.00 53.06 104 LEU A O 1
ATOM 858 N N . GLN A 1 105 ? 23.669 -1.048 1.496 1.00 54.97 105 GLN A N 1
ATOM 859 C CA . GLN A 1 105 ? 24.110 -0.386 2.753 1.00 54.97 105 GLN A CA 1
ATOM 860 C C . GLN A 1 105 ? 23.000 0.233 3.645 1.00 54.97 105 GLN A C 1
ATOM 862 O O . GLN A 1 105 ? 23.316 0.949 4.594 1.00 54.97 105 GLN A O 1
ATOM 867 N N .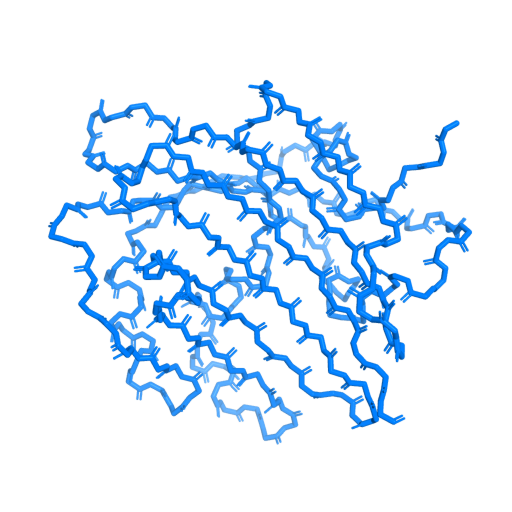 ALA A 1 106 ? 21.715 -0.017 3.371 1.00 56.41 106 ALA A N 1
ATOM 868 C CA . ALA A 1 106 ? 20.554 0.362 4.200 1.00 56.41 106 ALA A CA 1
ATOM 869 C C . ALA A 1 106 ? 20.418 1.850 4.621 1.00 56.41 106 ALA A C 1
ATOM 871 O O . ALA A 1 106 ? 19.662 2.161 5.540 1.00 56.41 106 ALA A O 1
ATOM 872 N N . ARG A 1 107 ? 21.104 2.799 3.965 1.00 64.31 107 ARG A N 1
ATOM 873 C CA . ARG A 1 107 ? 20.928 4.245 4.211 1.00 64.31 107 ARG A CA 1
ATOM 874 C C . ARG A 1 107 ? 19.961 4.863 3.195 1.00 64.31 107 ARG A C 1
ATOM 876 O O . ARG A 1 107 ? 20.044 4.512 2.017 1.00 64.31 107 ARG A O 1
ATOM 883 N N . PRO A 1 108 ? 19.063 5.782 3.605 1.00 63.16 108 PRO A N 1
ATOM 884 C CA . PRO A 1 108 ? 18.190 6.465 2.661 1.00 63.16 108 PRO A CA 1
ATOM 885 C C . PRO A 1 108 ? 18.996 7.333 1.700 1.00 63.16 108 PRO A C 1
ATOM 887 O O . PRO A 1 108 ? 19.883 8.081 2.109 1.00 63.16 108 PRO A O 1
ATOM 890 N N . LEU A 1 109 ? 18.657 7.232 0.418 1.00 70.38 109 LEU A N 1
ATOM 891 C CA . LEU A 1 109 ? 19.200 8.091 -0.634 1.00 70.38 109 LEU A CA 1
ATOM 892 C C . LEU A 1 109 ? 18.415 9.401 -0.734 1.00 70.38 109 LEU A C 1
ATOM 894 O O . LEU A 1 109 ? 18.928 10.399 -1.234 1.00 70.38 109 LEU A O 1
ATOM 898 N N . PHE A 1 110 ? 17.173 9.395 -0.251 1.00 71.44 110 PHE A N 1
ATOM 899 C CA . PHE A 1 110 ? 16.301 10.551 -0.217 1.00 71.44 110 PHE A CA 1
ATOM 900 C C . PHE A 1 110 ? 15.357 10.453 0.978 1.00 71.44 110 PHE A C 1
ATOM 902 O O . PHE A 1 110 ? 14.745 9.413 1.217 1.00 71.44 110 PHE A O 1
ATOM 909 N N . VAL A 1 111 ? 15.222 11.556 1.701 1.00 74.94 111 VAL A N 1
ATOM 910 C CA . VAL A 1 111 ? 14.229 11.732 2.760 1.00 74.94 111 VAL A CA 1
ATOM 911 C C . VAL A 1 111 ? 13.572 13.076 2.521 1.00 74.94 111 VAL A C 1
ATOM 913 O O . VAL A 1 111 ? 14.262 14.076 2.310 1.00 74.94 111 VAL A O 1
ATOM 916 N N . GLN A 1 112 ? 12.248 13.102 2.544 1.00 74.12 112 GLN A N 1
ATOM 917 C CA . GLN A 1 112 ? 11.479 14.326 2.448 1.00 74.12 112 GLN A CA 1
ATOM 918 C C . GLN A 1 112 ? 10.339 14.277 3.454 1.00 74.12 112 GLN A C 1
ATOM 920 O O . GLN A 1 112 ? 9.434 13.455 3.347 1.00 74.12 112 GLN A O 1
ATOM 925 N N . SER A 1 113 ? 10.361 15.205 4.401 1.00 69.62 113 SER A N 1
ATOM 926 C CA . SER A 1 113 ? 9.180 15.560 5.173 1.00 69.62 113 SER A CA 1
ATOM 927 C C . SER A 1 113 ? 8.455 16.708 4.478 1.00 69.62 113 SER A C 1
ATOM 929 O O . SER A 1 113 ? 9.061 17.594 3.862 1.00 69.62 113 SER A O 1
ATOM 931 N N . ASP A 1 114 ? 7.134 16.673 4.536 1.00 68.44 114 ASP A N 1
ATOM 932 C CA . ASP A 1 114 ? 6.299 17.808 4.183 1.00 68.44 114 ASP A CA 1
ATOM 933 C C . ASP A 1 114 ? 5.066 17.765 5.073 1.00 68.44 114 ASP A C 1
ATOM 935 O O . ASP A 1 114 ? 4.171 16.956 4.859 1.00 68.44 114 ASP A O 1
ATOM 939 N N . GLU A 1 115 ? 5.040 18.631 6.081 1.00 63.22 115 GLU A N 1
ATOM 940 C CA . GLU A 1 115 ? 3.960 18.695 7.071 1.00 63.22 115 GLU A CA 1
ATOM 941 C C . GLU A 1 115 ? 2.600 19.057 6.447 1.00 63.22 115 GLU A C 1
ATOM 943 O O . GLU A 1 115 ? 1.561 18.875 7.077 1.00 63.22 115 GLU A O 1
ATOM 948 N N . GLN A 1 116 ? 2.585 19.575 5.211 1.00 63.38 116 GLN A N 1
ATOM 949 C CA . GLN A 1 116 ? 1.356 19.851 4.465 1.00 63.38 116 GLN A CA 1
ATOM 950 C C . GLN A 1 116 ? 0.925 18.682 3.580 1.00 63.38 116 GLN A C 1
ATOM 952 O O . GLN A 1 116 ? -0.205 18.678 3.079 1.00 63.38 116 GLN A O 1
ATOM 957 N N . ALA A 1 117 ? 1.798 17.698 3.359 1.00 69.12 117 ALA A N 1
ATOM 958 C CA . ALA A 1 117 ? 1.403 16.494 2.661 1.00 69.12 117 ALA A CA 1
ATOM 959 C C . ALA A 1 117 ? 0.366 15.748 3.500 1.00 69.12 117 ALA A C 1
ATOM 961 O O . ALA A 1 117 ? 0.475 15.605 4.716 1.00 69.12 117 ALA A O 1
ATOM 962 N N . LYS A 1 118 ? -0.665 15.262 2.820 1.00 71.94 118 LYS A N 1
ATOM 963 C CA . LYS A 1 118 ? -1.646 14.347 3.406 1.00 71.94 118 LYS A CA 1
ATOM 964 C C . LYS A 1 118 ? -1.656 13.000 2.702 1.00 71.94 118 LYS A C 1
ATOM 966 O O . LYS A 1 118 ? -2.341 12.099 3.152 1.00 71.94 118 LYS A O 1
ATOM 971 N N . ALA A 1 119 ? -0.915 12.860 1.603 1.00 85.69 119 ALA A N 1
ATOM 972 C CA . ALA A 1 119 ? -0.996 11.701 0.735 1.00 85.69 119 ALA A CA 1
ATOM 973 C C . ALA A 1 119 ? 0.381 11.207 0.299 1.00 85.69 119 ALA A C 1
ATOM 975 O O . ALA A 1 119 ? 1.315 11.989 0.114 1.00 85.69 119 ALA A O 1
ATOM 976 N N . CYS A 1 120 ? 0.466 9.905 0.065 1.00 87.56 120 CYS A N 1
ATOM 977 C CA . CYS A 1 120 ? 1.636 9.231 -0.487 1.00 87.56 120 CYS A CA 1
ATOM 978 C C . CYS A 1 120 ? 1.225 8.279 -1.608 1.00 87.56 120 CYS A C 1
ATOM 980 O O . CYS A 1 120 ? 0.037 8.084 -1.874 1.00 87.56 120 CYS A O 1
ATOM 982 N N . ASN A 1 121 ? 2.208 7.737 -2.324 1.00 87.88 121 ASN A N 1
ATOM 983 C CA . ASN A 1 121 ? 1.930 6.826 -3.424 1.00 87.88 121 ASN A CA 1
ATOM 984 C C . ASN A 1 121 ? 1.365 5.502 -2.889 1.00 87.88 121 ASN A C 1
ATOM 986 O O . ASN A 1 121 ? 2.005 4.823 -2.094 1.00 87.88 121 ASN A O 1
ATOM 990 N N . MET A 1 122 ? 0.174 5.142 -3.362 1.00 91.31 122 MET A N 1
ATOM 991 C CA . MET A 1 122 ? -0.583 3.951 -2.964 1.00 91.31 122 MET A CA 1
ATOM 992 C C . MET A 1 122 ? -0.840 3.015 -4.145 1.00 91.31 122 MET A C 1
ATOM 994 O O . MET A 1 122 ? -1.659 2.106 -4.049 1.00 91.31 122 MET A O 1
ATOM 998 N N . SER A 1 123 ? -0.169 3.234 -5.280 1.00 90.19 123 SER A N 1
ATOM 999 C CA . SER A 1 123 ? -0.478 2.522 -6.529 1.00 90.19 123 SER A CA 1
ATOM 1000 C C . SER A 1 123 ? -0.338 1.010 -6.376 1.00 90.19 123 SER A C 1
ATOM 1002 O O . SER A 1 123 ? -1.184 0.258 -6.848 1.00 90.19 123 SER A O 1
ATOM 1004 N N . TRP A 1 124 ? 0.712 0.572 -5.677 1.00 91.88 124 TRP A N 1
ATOM 1005 C CA . TRP A 1 124 ? 0.953 -0.847 -5.452 1.00 91.88 124 TRP A CA 1
ATOM 1006 C C . TRP A 1 124 ? -0.009 -1.445 -4.425 1.00 91.88 124 TRP A C 1
ATOM 1008 O O . TRP A 1 124 ? -0.591 -2.492 -4.695 1.00 91.88 124 TRP A O 1
ATOM 1018 N N . LEU A 1 125 ? -0.274 -0.742 -3.319 1.00 94.06 125 LEU A N 1
ATOM 1019 C CA . LEU A 1 125 ? -1.281 -1.166 -2.346 1.00 94.06 125 LEU A CA 1
ATOM 1020 C C . LEU A 1 125 ? -2.650 -1.362 -3.012 1.00 94.06 125 LEU A C 1
ATOM 1022 O O . LEU A 1 125 ? -3.293 -2.392 -2.825 1.00 94.06 125 LEU A O 1
ATOM 1026 N N . LEU A 1 126 ? -3.084 -0.397 -3.826 1.00 93.19 126 LEU A N 1
ATOM 1027 C CA . LEU A 1 126 ? -4.366 -0.478 -4.519 1.00 93.19 126 LEU A CA 1
ATOM 1028 C C . LEU A 1 126 ? -4.420 -1.631 -5.516 1.00 93.19 126 LEU A C 1
ATOM 1030 O O . LEU A 1 126 ? -5.451 -2.294 -5.590 1.00 93.19 126 LEU A O 1
ATOM 1034 N N . GLU A 1 127 ? -3.344 -1.909 -6.254 1.00 91.31 127 GLU A N 1
ATOM 1035 C CA . GLU A 1 127 ? -3.293 -3.082 -7.130 1.00 91.31 127 GLU A CA 1
ATOM 1036 C C . GLU A 1 127 ? -3.493 -4.376 -6.329 1.00 91.31 127 GLU A C 1
ATOM 1038 O O . GLU A 1 127 ? -4.360 -5.179 -6.676 1.00 91.31 127 GLU A O 1
ATOM 1043 N N . LEU A 1 128 ? -2.738 -4.550 -5.239 1.00 92.25 128 LEU A N 1
ATOM 1044 C CA . LEU A 1 128 ? -2.785 -5.762 -4.419 1.00 92.25 128 LEU A CA 1
ATOM 1045 C C . LEU A 1 128 ? -4.160 -5.978 -3.780 1.00 92.25 128 LEU A C 1
ATOM 1047 O O . LEU A 1 128 ? -4.629 -7.110 -3.725 1.00 92.25 128 LEU A O 1
ATOM 1051 N N . LEU A 1 129 ? -4.825 -4.906 -3.340 1.00 92.44 129 LEU A N 1
ATOM 1052 C CA . LEU A 1 129 ? -6.137 -5.001 -2.698 1.00 92.44 129 LEU A CA 1
ATOM 1053 C C . LEU A 1 129 ? -7.288 -5.147 -3.701 1.00 92.44 129 LEU A C 1
ATOM 1055 O O . LEU A 1 129 ? -8.186 -5.958 -3.501 1.00 92.44 129 LEU A O 1
ATOM 1059 N N . THR A 1 130 ? -7.288 -4.367 -4.785 1.00 90.06 130 THR A N 1
ATOM 1060 C CA . THR A 1 130 ? -8.426 -4.322 -5.726 1.00 90.06 130 THR A CA 1
ATOM 1061 C C . THR A 1 130 ? -8.356 -5.389 -6.814 1.00 90.06 130 THR A C 1
ATOM 1063 O O . THR A 1 130 ? -9.368 -5.698 -7.441 1.00 90.06 130 THR A O 1
ATOM 1066 N N . GLN A 1 131 ? -7.174 -5.963 -7.050 1.00 89.88 131 GLN A N 1
ATOM 1067 C CA . GLN A 1 131 ? -6.950 -7.005 -8.053 1.00 89.88 131 GLN A CA 1
ATOM 1068 C C . GLN A 1 131 ? -6.373 -8.285 -7.439 1.00 89.88 131 GLN A C 1
ATOM 1070 O O . GLN A 1 131 ? -5.720 -9.054 -8.144 1.00 89.88 131 GLN A O 1
ATOM 1075 N N . ALA A 1 132 ? -6.644 -8.535 -6.153 1.00 88.75 132 ALA A N 1
ATOM 1076 C CA . ALA A 1 132 ? -6.071 -9.639 -5.385 1.00 88.75 132 ALA A CA 1
ATOM 1077 C C . ALA A 1 132 ? -6.178 -11.003 -6.092 1.00 88.75 132 ALA A C 1
ATOM 1079 O O . ALA A 1 132 ? -5.193 -11.726 -6.191 1.00 88.75 132 ALA A O 1
ATOM 1080 N N . GLU A 1 133 ? -7.336 -11.330 -6.671 1.00 88.44 133 GLU A N 1
ATOM 1081 C CA . GLU A 1 133 ? -7.537 -12.592 -7.401 1.00 88.44 133 GLU A CA 1
ATOM 1082 C C . GLU A 1 133 ? -6.631 -12.720 -8.634 1.00 88.44 133 GLU A C 1
ATOM 1084 O O . GLU A 1 133 ? -6.108 -13.794 -8.921 1.00 88.44 133 GLU A O 1
ATOM 1089 N N . LYS A 1 134 ? -6.413 -11.621 -9.369 1.00 89.38 134 LYS A N 1
ATOM 1090 C CA . LYS A 1 134 ? -5.522 -11.618 -10.538 1.00 89.38 134 LYS A CA 1
ATOM 1091 C C . LYS A 1 134 ? -4.063 -11.737 -10.125 1.00 89.38 134 LYS A C 1
ATOM 1093 O O . LYS A 1 134 ? -3.301 -12.387 -10.829 1.00 89.38 134 LYS A O 1
ATOM 1098 N N . VAL A 1 135 ? -3.688 -11.104 -9.011 1.00 89.00 135 VAL A N 1
ATOM 1099 C CA . VAL A 1 135 ? -2.344 -11.221 -8.432 1.00 89.00 135 VAL A CA 1
ATOM 1100 C C . VAL A 1 135 ? -2.078 -12.668 -8.029 1.00 89.00 135 VAL A C 1
ATOM 1102 O O . VAL A 1 135 ? -1.079 -13.232 -8.456 1.00 89.00 135 VAL A O 1
ATOM 1105 N N . ALA A 1 136 ? -3.006 -13.286 -7.295 1.00 88.12 136 ALA A N 1
ATOM 1106 C CA . ALA A 1 136 ? -2.895 -14.675 -6.854 1.00 88.12 136 ALA A CA 1
ATOM 1107 C C . ALA A 1 136 ? -2.860 -15.683 -8.017 1.00 88.12 136 ALA A C 1
ATOM 1109 O O . ALA A 1 136 ? -2.226 -16.730 -7.914 1.00 88.12 136 ALA A O 1
ATOM 1110 N N . ALA A 1 137 ? -3.534 -15.380 -9.130 1.00 89.00 137 ALA A N 1
ATOM 1111 C CA . ALA A 1 137 ? -3.572 -16.247 -10.304 1.00 89.00 137 ALA A CA 1
ATOM 1112 C C . ALA A 1 137 ? -2.323 -16.153 -11.203 1.00 89.00 137 ALA A C 1
ATOM 1114 O O . ALA A 1 137 ? -2.181 -16.978 -12.109 1.00 89.00 137 ALA A O 1
ATOM 1115 N N . ASP A 1 138 ? -1.440 -15.168 -11.003 1.00 88.75 138 ASP A N 1
ATOM 1116 C CA . ASP A 1 138 ? -0.244 -14.976 -11.829 1.00 88.75 138 ASP A CA 1
ATOM 1117 C C . ASP A 1 138 ? 0.990 -15.654 -11.197 1.00 88.75 138 ASP A C 1
ATOM 1119 O O . ASP A 1 138 ? 1.564 -15.128 -10.243 1.00 88.75 138 ASP A O 1
ATOM 1123 N N . PRO A 1 139 ? 1.470 -16.788 -11.744 1.00 84.25 139 PRO A N 1
ATOM 1124 C CA . PRO A 1 139 ? 2.578 -17.546 -11.158 1.00 84.25 139 PRO A CA 1
ATOM 1125 C C . PRO A 1 139 ? 3.940 -16.846 -11.278 1.00 84.25 139 PRO A C 1
ATOM 1127 O O . PRO A 1 139 ? 4.916 -17.302 -10.681 1.00 84.25 139 PRO A O 1
ATOM 1130 N N . LEU A 1 140 ? 4.048 -15.785 -12.086 1.00 86.62 140 LEU A N 1
ATOM 1131 C CA . LEU A 1 140 ? 5.274 -14.993 -12.201 1.00 86.62 140 LEU A CA 1
ATOM 1132 C C . LEU A 1 140 ? 5.345 -13.891 -11.145 1.00 86.62 140 LEU A C 1
ATOM 1134 O O . LEU A 1 140 ? 6.420 -13.324 -10.927 1.00 86.62 140 LEU A O 1
ATOM 1138 N N . ARG A 1 141 ? 4.223 -13.579 -10.492 1.00 84.81 141 ARG A N 1
ATOM 1139 C CA . ARG A 1 141 ? 4.177 -12.590 -9.424 1.00 84.81 141 ARG A CA 1
ATOM 1140 C C . ARG A 1 141 ? 4.634 -13.218 -8.117 1.00 84.81 141 ARG A C 1
ATOM 1142 O O . ARG A 1 141 ? 4.134 -14.243 -7.678 1.00 84.81 141 ARG A O 1
ATOM 1149 N N . GLN A 1 142 ? 5.612 -12.565 -7.503 1.00 89.31 142 GLN A N 1
ATOM 1150 C CA . GLN A 1 142 ? 6.121 -12.876 -6.167 1.00 89.31 142 GLN A CA 1
ATOM 1151 C C . GLN A 1 142 ? 5.859 -11.676 -5.262 1.00 89.31 142 GLN A C 1
ATOM 1153 O O . GLN A 1 142 ? 6.789 -11.135 -4.664 1.00 89.31 142 GLN A O 1
ATOM 1158 N N . ASP A 1 143 ? 4.620 -11.186 -5.300 1.00 92.69 143 ASP A N 1
ATOM 1159 C CA . ASP A 1 143 ? 4.157 -10.142 -4.398 1.00 92.69 143 ASP A CA 1
ATOM 1160 C C . ASP A 1 143 ? 3.754 -10.754 -3.063 1.00 92.69 143 ASP A C 1
ATOM 1162 O O . ASP A 1 143 ? 3.165 -11.829 -3.039 1.00 92.69 143 ASP A O 1
ATOM 1166 N N . GLU A 1 144 ? 4.003 -10.029 -1.982 1.00 94.75 144 GLU A N 1
ATOM 1167 C CA . GLU A 1 144 ? 3.488 -10.328 -0.652 1.00 94.75 144 GLU A CA 1
ATOM 1168 C C . GLU A 1 144 ? 2.991 -9.030 -0.001 1.00 94.75 144 GLU A C 1
ATOM 1170 O O . GLU A 1 144 ? 3.559 -7.953 -0.213 1.00 94.75 144 GLU A O 1
ATOM 1175 N N . LEU A 1 145 ? 1.915 -9.126 0.777 1.00 96.38 145 LEU A N 1
ATOM 1176 C CA . LEU A 1 145 ? 1.327 -8.032 1.545 1.00 96.38 145 LEU A CA 1
ATOM 1177 C C . LEU A 1 145 ? 1.174 -8.462 3.001 1.00 96.38 145 LEU A C 1
ATOM 1179 O O . LEU A 1 145 ? 0.497 -9.439 3.298 1.00 96.38 145 LEU A O 1
ATOM 1183 N N . PHE A 1 146 ? 1.738 -7.683 3.911 1.00 96.44 146 PHE A N 1
ATOM 1184 C CA . PHE A 1 146 ? 1.710 -7.948 5.341 1.00 96.44 146 PHE A CA 1
ATOM 1185 C C . PHE A 1 146 ? 1.014 -6.797 6.063 1.00 96.44 146 PHE A C 1
ATOM 1187 O O . PHE A 1 146 ? 1.365 -5.630 5.865 1.00 96.44 146 PHE A O 1
ATOM 1194 N N . TRP A 1 147 ? 0.054 -7.129 6.921 1.00 96.31 147 TRP A N 1
ATOM 1195 C CA . TRP A 1 147 ? -0.420 -6.265 7.997 1.00 96.31 147 TRP A CA 1
ATOM 1196 C C . TRP A 1 147 ? 0.225 -6.738 9.299 1.00 96.31 147 TRP A C 1
ATOM 1198 O O . TRP A 1 147 ? -0.175 -7.750 9.875 1.00 96.31 147 TRP A O 1
ATOM 1208 N N . GLU A 1 148 ? 1.248 -6.020 9.751 1.00 95.94 148 GLU A N 1
ATOM 1209 C CA . GLU A 1 148 ? 2.121 -6.459 10.842 1.00 95.94 148 GLU A CA 1
ATOM 1210 C C . GLU A 1 148 ? 2.426 -5.322 11.827 1.00 95.94 148 GLU A C 1
ATOM 1212 O O . GLU A 1 148 ? 2.080 -4.157 11.613 1.00 95.94 148 GLU A O 1
ATOM 1217 N N . LYS A 1 149 ? 3.108 -5.657 12.928 1.00 94.06 149 LYS A N 1
ATOM 1218 C CA . LYS A 1 149 ? 3.732 -4.660 13.804 1.00 94.06 149 LYS A CA 1
ATOM 1219 C C . LYS A 1 149 ? 5.186 -4.464 13.395 1.00 94.06 149 LYS A C 1
ATOM 1221 O O . LYS A 1 149 ? 5.952 -5.421 13.339 1.00 94.06 149 LYS A O 1
ATOM 1226 N N . GLY A 1 150 ? 5.583 -3.216 13.166 1.00 89.69 150 GLY A N 1
ATOM 1227 C CA . GLY A 1 150 ? 6.980 -2.842 12.979 1.00 89.69 150 GLY A CA 1
ATOM 1228 C C . GLY A 1 150 ? 7.813 -3.051 14.251 1.00 89.69 150 GLY A C 1
ATOM 1229 O O . GLY A 1 150 ? 7.289 -3.358 15.321 1.00 89.69 150 GLY A O 1
ATOM 1230 N N . ALA A 1 151 ? 9.126 -2.818 14.153 1.00 84.81 151 ALA A N 1
ATOM 1231 C CA . ALA A 1 151 ? 10.082 -3.063 15.245 1.00 84.81 151 ALA A CA 1
ATOM 1232 C C . ALA A 1 151 ? 9.743 -2.343 16.568 1.00 84.81 151 ALA A C 1
ATOM 1234 O O . ALA A 1 151 ? 10.077 -2.834 17.642 1.00 84.81 151 ALA A O 1
ATOM 1235 N N . GLU A 1 152 ? 9.055 -1.202 16.498 1.00 87.56 152 GLU A N 1
ATOM 1236 C CA . GLU A 1 152 ? 8.650 -0.394 17.658 1.00 87.56 152 GLU A CA 1
ATOM 1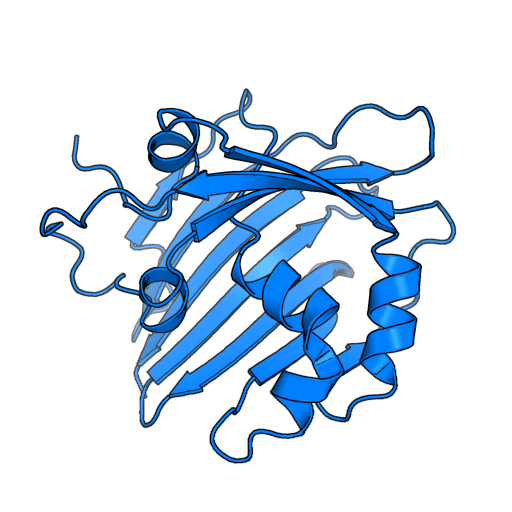237 C C . GLU A 1 152 ? 7.188 -0.648 18.084 1.00 87.56 152 GLU A C 1
ATOM 1239 O O . GLU A 1 152 ? 6.605 0.130 18.835 1.00 87.56 152 GLU A O 1
ATOM 1244 N N . GLY A 1 153 ? 6.573 -1.733 17.598 1.00 89.12 153 GLY A N 1
ATOM 1245 C CA . GLY A 1 153 ? 5.200 -2.140 17.933 1.00 89.12 153 GLY A CA 1
ATOM 1246 C C . GLY A 1 153 ? 4.099 -1.459 17.114 1.00 89.12 153 GLY A C 1
ATOM 1247 O O . GLY A 1 153 ? 2.925 -1.786 17.281 1.00 89.12 153 GLY A O 1
ATOM 1248 N N . GLN A 1 154 ? 4.491 -0.560 16.218 1.00 93.19 154 GLN A N 1
ATOM 1249 C CA . GLN A 1 154 ? 3.611 0.266 15.400 1.00 93.19 154 GLN A CA 1
ATOM 1250 C C . GLN A 1 154 ? 2.964 -0.489 14.233 1.00 93.19 154 GLN A C 1
ATOM 1252 O O . GLN A 1 154 ? 3.674 -1.236 13.554 1.00 93.19 154 GLN A O 1
ATOM 1257 N N . PRO A 1 155 ? 1.654 -0.317 13.973 1.00 94.12 155 PRO A N 1
ATOM 1258 C CA . PRO A 1 155 ? 0.988 -0.965 12.846 1.00 94.12 155 PRO A CA 1
ATOM 1259 C C . PRO A 1 155 ? 1.598 -0.526 11.513 1.00 94.12 155 PRO A C 1
ATOM 1261 O O . PRO A 1 155 ? 1.824 0.665 11.281 1.00 94.12 155 PRO A O 1
ATOM 1264 N N . GLN A 1 156 ? 1.855 -1.471 10.613 1.00 95.88 156 GLN A N 1
ATOM 1265 C CA . GLN A 1 156 ? 2.344 -1.159 9.276 1.00 95.88 156 GLN A CA 1
ATOM 1266 C C . GLN A 1 156 ? 1.789 -2.108 8.213 1.00 95.88 156 GLN A C 1
ATOM 1268 O O . GLN A 1 156 ? 1.611 -3.302 8.445 1.00 95.88 156 GLN A O 1
ATOM 1273 N N . LEU A 1 157 ? 1.574 -1.550 7.023 1.00 96.31 157 LEU A N 1
ATOM 1274 C CA . LEU A 1 157 ? 1.414 -2.294 5.782 1.00 96.31 157 LEU A CA 1
ATOM 1275 C C . LEU A 1 157 ? 2.777 -2.415 5.124 1.00 96.31 157 LEU A C 1
ATOM 1277 O O . LEU A 1 157 ? 3.387 -1.400 4.780 1.00 96.31 157 LEU A O 1
ATOM 1281 N N . ARG A 1 158 ? 3.238 -3.639 4.910 1.00 96.38 158 ARG A N 1
ATOM 1282 C CA . ARG A 1 158 ? 4.466 -3.911 4.171 1.00 96.38 158 ARG A CA 1
ATOM 1283 C C . ARG A 1 158 ? 4.125 -4.679 2.910 1.00 96.38 158 ARG A C 1
ATOM 1285 O O . ARG A 1 158 ? 3.458 -5.700 2.961 1.00 96.38 158 ARG A O 1
ATOM 1292 N N . MET A 1 159 ? 4.572 -4.167 1.778 1.00 95.56 159 MET A N 1
ATOM 1293 C CA . MET A 1 159 ? 4.423 -4.794 0.473 1.00 95.56 159 MET A CA 1
ATOM 1294 C C . MET A 1 159 ? 5.803 -5.171 -0.017 1.00 95.56 159 MET A C 1
ATOM 1296 O O . MET A 1 159 ? 6.722 -4.351 0.043 1.00 95.56 159 MET A O 1
ATOM 1300 N N . GLU A 1 160 ? 5.949 -6.392 -0.504 1.00 94.38 160 GLU A N 1
ATOM 1301 C CA . GLU A 1 160 ? 7.210 -6.896 -1.023 1.00 94.38 160 GLU A CA 1
ATOM 1302 C C . GLU A 1 160 ? 7.013 -7.492 -2.402 1.00 94.38 160 GLU A C 1
ATOM 1304 O O . GLU A 1 160 ? 5.996 -8.115 -2.680 1.00 94.38 160 GLU A O 1
ATOM 1309 N N . ARG A 1 161 ? 8.002 -7.310 -3.273 1.00 90.94 161 ARG A N 1
ATOM 1310 C CA . ARG A 1 161 ? 8.087 -8.028 -4.536 1.00 90.94 161 ARG A CA 1
ATOM 1311 C C . ARG A 1 161 ? 9.513 -8.423 -4.793 1.00 90.94 161 ARG A C 1
ATOM 1313 O O . ARG A 1 161 ? 10.412 -7.583 -4.787 1.00 90.94 161 ARG A O 1
ATOM 1320 N N . LYS A 1 162 ? 9.699 -9.686 -5.148 1.00 88.00 162 LYS A N 1
ATOM 1321 C CA . LYS A 1 162 ? 10.960 -10.164 -5.698 1.00 88.00 162 LYS A CA 1
ATOM 1322 C C . LYS A 1 162 ? 10.920 -10.165 -7.225 1.00 88.00 162 LYS A C 1
ATOM 1324 O O . LYS A 1 162 ? 9.986 -10.672 -7.837 1.00 88.00 162 LYS A O 1
ATOM 1329 N N . ASN A 1 163 ? 11.951 -9.599 -7.844 1.00 81.06 163 ASN A N 1
ATOM 1330 C CA . ASN A 1 163 ? 12.157 -9.599 -9.287 1.00 81.06 163 ASN A CA 1
ATOM 1331 C C . ASN A 1 163 ? 13.607 -9.998 -9.598 1.00 81.06 163 ASN A C 1
ATOM 1333 O O . ASN A 1 163 ? 14.520 -9.169 -9.632 1.00 81.06 163 ASN A O 1
ATOM 1337 N N . GLY A 1 164 ? 13.837 -11.301 -9.774 1.00 83.12 164 GLY A N 1
ATOM 1338 C CA . GLY A 1 164 ? 15.178 -11.849 -9.981 1.00 83.12 164 GLY A CA 1
ATOM 1339 C C . GLY A 1 164 ? 16.083 -11.629 -8.764 1.00 83.12 164 GLY A C 1
ATOM 1340 O O . GLY A 1 164 ? 15.822 -12.172 -7.689 1.0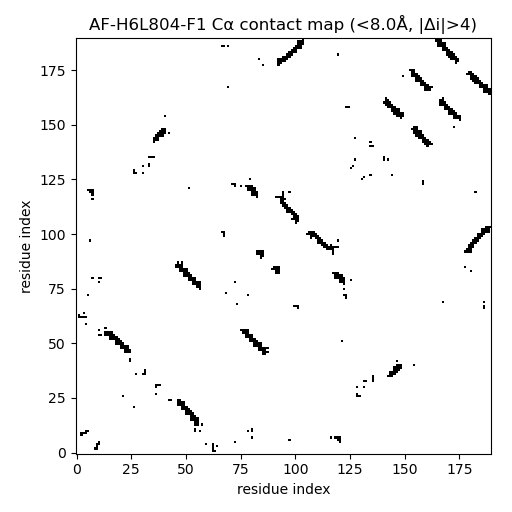0 83.12 164 GLY A O 1
ATOM 1341 N N . THR A 1 165 ? 17.157 -10.856 -8.946 1.00 80.44 165 THR A N 1
ATOM 1342 C CA . THR A 1 165 ? 18.104 -10.484 -7.878 1.00 80.44 165 THR A CA 1
ATOM 1343 C C . THR A 1 165 ? 17.684 -9.235 -7.108 1.00 80.44 165 THR A C 1
ATOM 1345 O O . THR A 1 165 ? 18.354 -8.863 -6.154 1.00 80.44 165 THR A O 1
ATOM 1348 N N . GLN A 1 166 ? 16.601 -8.569 -7.505 1.00 83.00 166 GLN A N 1
ATOM 1349 C CA . GLN A 1 166 ? 16.124 -7.360 -6.844 1.00 83.00 166 GLN A CA 1
ATOM 1350 C C . GLN A 1 166 ? 14.903 -7.672 -5.987 1.00 83.00 166 GLN A C 1
ATOM 1352 O O . GLN A 1 166 ? 14.059 -8.488 -6.365 1.00 83.00 166 GLN A O 1
ATOM 1357 N N . LYS A 1 167 ? 14.792 -6.996 -4.848 1.00 87.88 167 LYS A N 1
ATOM 1358 C CA . LYS A 1 167 ? 13.589 -6.985 -4.023 1.00 87.88 167 LYS A CA 1
ATOM 1359 C C . LYS A 1 167 ? 13.145 -5.544 -3.805 1.00 87.88 167 LYS A C 1
ATOM 1361 O O . LYS A 1 167 ? 13.916 -4.710 -3.346 1.00 87.88 167 LYS A O 1
ATOM 1366 N N . GLU A 1 168 ? 11.906 -5.250 -4.161 1.00 89.56 168 GLU A N 1
ATOM 1367 C CA . GLU A 1 168 ? 11.250 -3.987 -3.841 1.00 89.56 168 GLU A CA 1
ATOM 1368 C C . GLU A 1 168 ? 10.424 -4.158 -2.574 1.00 89.56 168 GLU A C 1
ATOM 1370 O O . GLU A 1 168 ? 9.721 -5.156 -2.417 1.00 89.56 168 GLU A O 1
ATOM 1375 N N . VAL A 1 169 ? 10.510 -3.176 -1.681 1.00 91.75 169 VAL A N 1
ATOM 1376 C CA . VAL A 1 169 ? 9.740 -3.125 -0.441 1.00 91.75 169 VAL A CA 1
ATOM 1377 C C . VAL A 1 169 ? 9.103 -1.750 -0.313 1.00 91.75 169 VAL A C 1
ATOM 1379 O O . VAL A 1 169 ? 9.778 -0.726 -0.432 1.00 91.75 169 VAL A O 1
ATOM 1382 N N . GLN A 1 170 ? 7.804 -1.714 -0.041 1.00 92.75 170 GLN A N 1
ATOM 1383 C CA . GLN A 1 170 ? 7.109 -0.509 0.395 1.00 92.75 170 GLN A CA 1
ATOM 1384 C C . GLN A 1 170 ? 6.533 -0.716 1.780 1.00 92.75 170 GLN A C 1
ATOM 1386 O O . GLN A 1 170 ? 5.965 -1.762 2.070 1.00 92.75 170 GLN A O 1
ATOM 1391 N N . ILE A 1 171 ? 6.671 0.292 2.631 1.00 94.31 171 ILE A N 1
ATOM 1392 C CA . ILE A 1 171 ? 6.143 0.269 3.988 1.00 94.31 171 ILE A CA 1
ATOM 1393 C C . ILE A 1 171 ? 5.311 1.523 4.188 1.00 94.31 171 ILE A C 1
ATOM 1395 O O . ILE A 1 171 ? 5.804 2.633 3.999 1.00 94.31 171 ILE A O 1
ATOM 1399 N N . ILE A 1 172 ? 4.058 1.339 4.578 1.00 94.94 172 ILE A N 1
ATOM 1400 C CA . ILE A 1 172 ? 3.182 2.402 5.058 1.00 94.94 172 ILE A CA 1
ATOM 1401 C C . ILE A 1 172 ? 3.012 2.161 6.546 1.00 94.94 172 ILE A C 1
ATOM 1403 O O . ILE A 1 172 ? 2.484 1.128 6.956 1.00 94.94 172 ILE A O 1
ATOM 1407 N N . ARG A 1 173 ? 3.501 3.087 7.356 1.00 94.62 173 ARG A N 1
ATOM 1408 C CA . ARG A 1 173 ? 3.570 2.923 8.802 1.00 94.62 173 ARG A CA 1
ATOM 1409 C C . ARG A 1 173 ? 2.647 3.912 9.475 1.00 94.62 173 ARG A C 1
ATOM 1411 O O . ARG A 1 173 ? 2.769 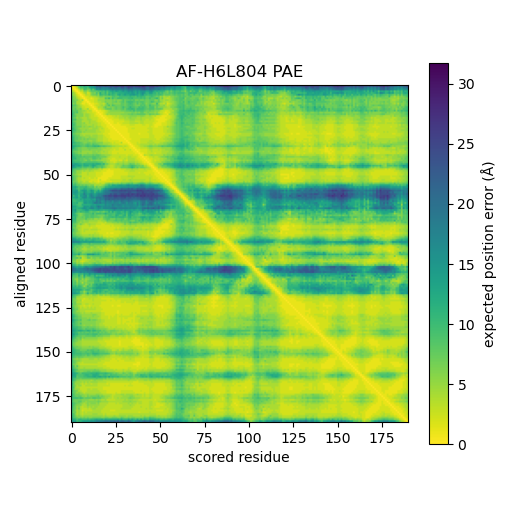5.112 9.257 1.00 94.62 173 ARG A O 1
ATOM 1418 N N . PHE A 1 174 ? 1.765 3.399 10.315 1.00 92.81 174 PHE A N 1
ATOM 1419 C CA . PHE A 1 174 ? 0.952 4.199 11.215 1.00 92.81 174 PHE A CA 1
ATOM 1420 C C . PHE A 1 174 ? 1.703 4.313 12.529 1.00 92.81 174 PHE A C 1
ATOM 1422 O O . PHE A 1 174 ? 2.317 3.347 12.977 1.00 92.81 174 PHE A O 1
ATOM 1429 N N . ASN A 1 175 ? 1.670 5.473 13.169 1.00 91.06 175 ASN A N 1
ATOM 1430 C CA . ASN A 1 175 ? 2.115 5.525 14.555 1.00 91.06 175 ASN A CA 1
ATOM 1431 C C . ASN A 1 175 ? 1.114 4.780 15.471 1.00 91.06 175 ASN A C 1
ATOM 1433 O O . ASN A 1 175 ? -0.000 4.440 15.074 1.00 91.06 175 ASN A O 1
ATOM 1437 N N . ASN A 1 176 ? 1.509 4.511 16.717 1.00 88.00 176 ASN A N 1
ATOM 1438 C CA . ASN A 1 176 ? 0.748 3.638 17.627 1.00 88.00 176 ASN A CA 1
ATOM 1439 C C . ASN A 1 176 ? -0.694 4.091 17.921 1.00 88.00 176 ASN A C 1
ATOM 1441 O O . ASN A 1 176 ? -1.519 3.273 18.316 1.00 88.00 176 ASN A O 1
ATOM 1445 N N . ASN A 1 177 ? -0.990 5.380 17.769 1.00 88.12 177 ASN A N 1
ATOM 1446 C CA . ASN A 1 177 ? -2.312 5.965 17.992 1.00 88.12 177 ASN A CA 1
ATOM 1447 C C . ASN A 1 177 ? -2.997 6.396 16.685 1.00 88.12 177 ASN A C 1
ATOM 1449 O O . ASN A 1 177 ? -3.958 7.154 16.750 1.00 88.12 177 ASN A O 1
ATOM 1453 N N . TYR A 1 178 ? -2.484 5.968 15.525 1.00 88.25 178 TYR A N 1
ATOM 1454 C CA . TYR A 1 178 ? -3.006 6.331 14.206 1.00 88.25 178 TYR A CA 1
ATOM 1455 C C . TYR A 1 178 ? -3.167 7.845 13.992 1.00 88.25 178 TYR A C 1
ATOM 1457 O O . TYR A 1 178 ? -4.039 8.278 13.254 1.00 88.25 178 TYR A O 1
ATOM 1465 N N . SER A 1 179 ? -2.337 8.677 14.621 1.00 87.75 179 SER A N 1
ATOM 1466 C CA . SER A 1 179 ? -2.353 10.127 14.424 1.00 87.75 179 SER A CA 1
ATOM 1467 C C . SER A 1 179 ? -1.428 10.602 13.306 1.00 87.75 179 SER A C 1
ATOM 1469 O O . SER A 1 179 ? -1.485 11.774 12.948 1.00 87.75 179 SER A O 1
ATOM 1471 N N . THR A 1 180 ? -0.545 9.747 12.786 1.00 89.12 180 THR A N 1
ATOM 1472 C CA . THR A 1 180 ? 0.302 10.046 11.624 1.00 89.12 180 THR A CA 1
ATOM 1473 C C . THR A 1 180 ? 0.560 8.796 10.794 1.00 89.12 180 THR A C 1
ATOM 1475 O O . THR A 1 180 ? 0.536 7.671 11.302 1.00 89.12 180 THR A O 1
ATOM 1478 N N . VAL A 1 181 ? 0.851 9.007 9.511 1.00 91.94 181 VAL A N 1
ATOM 1479 C CA . VAL A 1 181 ? 1.277 7.957 8.584 1.00 91.94 181 VAL A CA 1
ATOM 1480 C C . VAL A 1 181 ? 2.584 8.345 7.892 1.00 91.94 181 VAL A C 1
ATOM 1482 O O . VAL A 1 181 ? 2.770 9.501 7.516 1.00 91.94 181 VAL A O 1
ATOM 1485 N N . SER A 1 182 ? 3.500 7.400 7.709 1.00 91.12 182 SER A N 1
ATOM 1486 C CA . SER A 1 182 ? 4.701 7.581 6.891 1.00 91.12 182 SER A CA 1
ATOM 1487 C C . SER A 1 182 ? 4.791 6.543 5.785 1.00 91.12 182 SER A C 1
ATOM 1489 O O . SER A 1 18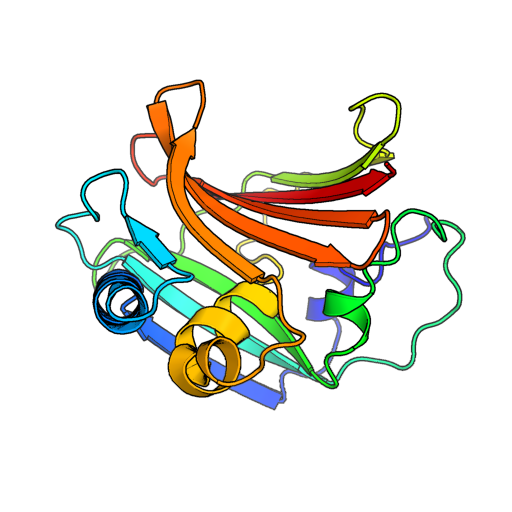2 ? 4.199 5.466 5.872 1.00 91.12 182 SER A O 1
ATOM 1491 N N . TRP A 1 183 ? 5.522 6.883 4.724 1.00 91.12 183 TRP A N 1
ATOM 1492 C CA . TRP A 1 183 ? 5.750 5.999 3.589 1.00 91.12 183 TRP A CA 1
ATOM 1493 C C . TRP A 1 183 ? 7.239 5.848 3.307 1.00 91.12 183 TRP A C 1
ATOM 1495 O O . TRP A 1 183 ? 7.974 6.820 3.135 1.00 91.12 183 TRP A O 1
ATOM 1505 N N . GLN A 1 184 ? 7.676 4.601 3.218 1.00 90.31 184 GLN A N 1
ATOM 1506 C CA . GLN A 1 184 ? 9.029 4.228 2.859 1.00 90.31 184 GLN A CA 1
ATOM 1507 C C . GLN A 1 184 ? 8.994 3.341 1.622 1.00 90.31 184 GLN A C 1
ATOM 1509 O O . GLN A 1 184 ? 8.179 2.427 1.511 1.00 90.31 184 GLN A O 1
ATOM 1514 N N . HIS A 1 185 ? 9.937 3.573 0.722 1.00 88.56 185 HIS A N 1
ATOM 1515 C CA . HIS A 1 185 ? 10.167 2.745 -0.444 1.00 88.56 185 HIS A CA 1
ATOM 1516 C C . HIS A 1 185 ? 11.646 2.376 -0.536 1.00 88.56 185 HIS A C 1
ATOM 1518 O O . HIS A 1 185 ? 12.526 3.236 -0.531 1.00 88.56 185 HIS A O 1
ATOM 1524 N N . GLN A 1 186 ? 11.913 1.080 -0.619 1.00 88.25 186 GLN A N 1
ATOM 1525 C CA . GLN A 1 186 ? 13.240 0.499 -0.610 1.00 88.25 186 GLN A CA 1
ATOM 1526 C C . GLN A 1 186 ? 13.446 -0.444 -1.796 1.00 88.25 186 GLN A C 1
ATOM 1528 O O . GLN A 1 186 ? 12.590 -1.272 -2.098 1.00 88.25 186 GLN A O 1
ATOM 1533 N N . ILE A 1 187 ? 14.611 -0.335 -2.434 1.00 84.94 187 ILE A N 1
ATOM 1534 C CA . ILE A 1 187 ? 15.113 -1.304 -3.413 1.00 84.94 187 ILE A CA 1
ATOM 1535 C C . ILE A 1 187 ? 16.321 -2.020 -2.805 1.00 84.94 187 ILE A C 1
ATOM 1537 O O . ILE A 1 187 ? 17.336 -1.403 -2.477 1.00 84.94 187 ILE A O 1
ATOM 1541 N N . GLU A 1 188 ? 16.217 -3.332 -2.653 1.00 84.38 188 GLU A N 1
ATOM 1542 C CA . GLU A 1 188 ? 17.271 -4.213 -2.158 1.00 84.38 188 GLU A CA 1
ATOM 1543 C C . GLU A 1 188 ? 17.888 -4.965 -3.337 1.00 84.38 188 GLU A C 1
ATOM 1545 O O . GLU A 1 188 ? 17.182 -5.572 -4.145 1.00 84.38 188 GLU A O 1
ATOM 1550 N N . LEU A 1 189 ? 19.215 -4.910 -3.446 1.00 75.06 189 LEU A N 1
ATOM 1551 C CA . LEU A 1 189 ? 19.973 -5.637 -4.458 1.00 75.06 189 LEU A CA 1
ATOM 1552 C C . LEU A 1 189 ? 20.626 -6.857 -3.797 1.00 75.06 189 LEU A C 1
ATOM 1554 O O . LEU A 1 189 ? 21.368 -6.700 -2.825 1.00 75.06 189 LEU A O 1
ATOM 1558 N N . GLY A 1 190 ? 20.314 -8.050 -4.304 1.00 64.00 190 GLY A N 1
ATOM 1559 C CA . GLY A 1 190 ? 20.941 -9.320 -3.927 1.00 64.00 190 GLY A CA 1
ATOM 1560 C C . GLY A 1 190 ? 22.231 -9.617 -4.677 1.00 64.00 190 GLY A C 1
ATOM 1561 O O . GLY A 1 190 ? 22.487 -8.978 -5.725 1.00 64.00 190 GLY A O 1
#

pLDDT: mean 82.62, std 12.42, range [44.41, 96.44]

Nearest PDB structures (foldseek):
  3fka-assembly1_D  TM=3.789E-01  e=1.025E-01  Ruegeria pomeroyi DSS-3
  4r80-assembly2_B  TM=3.889E-01  e=1.953E+00  synthetic construct
  7yvv-assembly1_A  TM=2.458E-01  e=5.303E-01  Amycolatopsis sp. Hca4
  4hhq-assembly1_A  TM=2.905E-01  e=2.188E+00  synthetic construct
  9bc2-assembly1_A  TM=2.219E-01  e=6.798E+00  Homo sapiens

Foldseek 3Di:
DFDDLQWPVNQVVADFDDKDKDQPQVLLVVLVVFPQHAEADDDDPFRKMKIKTKGQRDDDDDTPPPQQDDPVQVPDRIWIKIFIATHDPGDTAFAAKEFEEEDPPPDTPDIDGDRPDRIHTCRVVCCCRVVSVVLRVDPQWPKHWYQHQDPVRWTKIWIWTDDPQKIKIKIWTAGNVNNYIYIYIYIYGD